Protein AF-A0A960PQX4-F1 (afdb_monomer_lite)

Foldseek 3Di:
DFPDDDPDDLLDPQCFAALQRGRGRQPQPDWDKDKDDDVVLRAIEMDIDDRKHADRDPVPDQQAQVDDACSCLSVNRRRRNRTFFAFQKWKDKWALQPPHDPLFRFTKKKKKAWDQSHYPPDDDDPPDDDPPFQFDFPAKWAAAPVRDIDGQDDDPDPPDPPPVLSDQRRDNIDMHGCNSVDDDVPGPHGDRIGMMMTRRWGQDDHPDPTTIGMFMWIWTDNRPPHIYIDGIDRPDGSVPVDDDDDDDPPPPDPPPDDD

Structure (mmCIF, N/CA/C/O backbone):
data_AF-A0A960PQX4-F1
#
_entry.id   AF-A0A960PQX4-F1
#
loop_
_atom_site.group_PDB
_atom_site.id
_atom_site.type_symbol
_atom_site.label_atom_id
_atom_site.label_alt_id
_atom_site.label_comp_id
_atom_site.label_asym_id
_atom_site.label_entity_id
_atom_site.label_seq_id
_atom_site.pdbx_PDB_ins_code
_atom_site.Cartn_x
_atom_site.Cartn_y
_atom_site.Cartn_z
_atom_site.occupancy
_atom_site.B_iso_or_equiv
_atom_site.auth_seq_id
_atom_site.auth_comp_id
_atom_site.auth_asym_id
_atom_site.auth_atom_id
_atom_site.pdbx_PDB_model_num
ATOM 1 N N . VAL A 1 1 ? -1.442 -7.340 -17.989 1.00 78.12 1 VAL A N 1
ATOM 2 C CA . VAL A 1 1 ? -1.459 -8.574 -18.808 1.00 78.12 1 VAL A CA 1
ATOM 3 C C . VAL A 1 1 ? -0.015 -8.984 -19.004 1.00 78.12 1 VAL A C 1
ATOM 5 O O . VAL A 1 1 ? 0.852 -8.128 -18.854 1.00 78.12 1 VAL A O 1
ATOM 8 N N . VAL A 1 2 ? 0.259 -10.262 -19.243 1.00 87.44 2 VAL A N 1
ATOM 9 C CA . VAL A 1 2 ? 1.614 -10.715 -19.571 1.00 87.44 2 VAL A CA 1
ATOM 10 C C . VAL A 1 2 ? 1.678 -11.065 -21.049 1.00 87.44 2 VAL A C 1
ATOM 12 O O . VAL A 1 2 ? 0.710 -11.597 -21.590 1.00 87.44 2 VAL A O 1
ATOM 15 N N . ASN A 1 3 ? 2.789 -10.726 -21.692 1.00 90.31 3 ASN A N 1
ATOM 16 C CA . ASN A 1 3 ? 3.051 -11.128 -23.069 1.00 90.31 3 ASN A CA 1
ATOM 17 C C . ASN A 1 3 ? 3.404 -12.621 -23.136 1.00 90.31 3 ASN A C 1
ATOM 19 O O . ASN A 1 3 ? 3.019 -13.283 -24.091 1.00 90.31 3 ASN A O 1
ATOM 23 N N . ASP A 1 4 ? 4.037 -13.154 -22.083 1.00 91.31 4 ASP A N 1
ATOM 24 C CA . ASP A 1 4 ? 4.449 -14.554 -21.978 1.00 91.31 4 ASP A CA 1
ATOM 25 C C . ASP A 1 4 ? 4.283 -15.099 -20.551 1.00 91.31 4 ASP A C 1
ATOM 27 O O . ASP A 1 4 ? 4.408 -14.377 -19.559 1.00 91.31 4 ASP A O 1
ATOM 31 N N . CYS A 1 5 ? 4.049 -16.407 -20.427 1.00 91.44 5 CYS A N 1
ATOM 32 C CA . CYS A 1 5 ? 4.095 -17.094 -19.137 1.00 91.44 5 CYS A CA 1
ATOM 33 C C . CYS A 1 5 ? 5.548 -17.221 -18.666 1.00 91.44 5 CYS A C 1
ATOM 35 O O . CYS A 1 5 ? 6.386 -17.783 -19.369 1.00 91.44 5 CYS A O 1
ATOM 37 N N . SER A 1 6 ? 5.844 -16.750 -17.456 1.00 92.75 6 SER A N 1
ATOM 38 C CA . SER A 1 6 ? 7.203 -16.751 -16.919 1.00 92.75 6 SER A CA 1
ATOM 39 C C . SER A 1 6 ? 7.220 -16.917 -15.402 1.00 92.75 6 SER A C 1
ATOM 41 O O . SER A 1 6 ? 6.238 -16.629 -14.724 1.00 92.75 6 SER A O 1
ATOM 43 N N . LEU A 1 7 ? 8.362 -17.373 -14.883 1.00 92.38 7 LEU A N 1
ATOM 44 C CA . LEU A 1 7 ? 8.681 -17.398 -13.450 1.00 92.38 7 LEU A CA 1
ATOM 45 C C . LEU A 1 7 ? 9.604 -16.239 -13.042 1.00 92.38 7 LEU A C 1
ATOM 47 O O . LEU A 1 7 ? 10.077 -16.202 -11.909 1.00 92.38 7 LEU A O 1
ATOM 51 N N . LEU A 1 8 ? 9.912 -15.331 -13.972 1.00 91.88 8 LEU A N 1
ATOM 52 C CA . LEU A 1 8 ? 10.697 -14.140 -13.677 1.00 91.88 8 LEU A CA 1
ATOM 53 C C . LEU A 1 8 ? 9.918 -13.213 -12.739 1.00 91.88 8 LEU A C 1
ATOM 55 O O . LEU A 1 8 ? 8.709 -13.036 -12.879 1.00 91.88 8 LEU A O 1
ATOM 59 N N . PHE A 1 9 ? 10.637 -12.601 -11.808 1.00 90.25 9 PHE A N 1
ATOM 60 C CA . PHE A 1 9 ? 10.133 -11.575 -10.907 1.00 90.25 9 PHE A CA 1
ATOM 61 C C . PHE A 1 9 ? 10.341 -10.177 -11.497 1.00 90.25 9 PHE A C 1
ATOM 63 O O . PHE A 1 9 ? 11.214 -10.005 -12.355 1.00 90.25 9 PHE A O 1
ATOM 70 N N . PRO A 1 10 ? 9.620 -9.160 -10.986 1.00 90.38 10 PRO A N 1
ATOM 71 C CA . PRO A 1 10 ? 9.790 -7.768 -11.383 1.00 90.38 10 PRO A CA 1
ATOM 72 C C . PRO A 1 10 ? 11.236 -7.286 -11.458 1.00 90.38 10 PRO A C 1
ATOM 74 O O . PRO A 1 10 ? 11.540 -6.538 -12.376 1.00 90.38 10 PRO A O 1
ATOM 77 N N . GLY A 1 11 ? 12.135 -7.725 -10.570 1.00 88.94 11 GLY A N 1
ATOM 78 C CA . GLY A 1 11 ? 13.553 -7.345 -10.597 1.00 88.94 11 GLY A CA 1
ATOM 79 C C . GLY A 1 11 ? 14.452 -8.118 -11.564 1.00 88.94 11 GLY A C 1
ATOM 80 O O . GLY A 1 11 ? 15.635 -7.803 -11.675 1.00 88.94 11 GLY A O 1
ATOM 81 N N . ASN A 1 12 ? 13.952 -9.127 -12.281 1.00 91.19 12 ASN A N 1
ATOM 82 C CA . ASN A 1 12 ? 14.782 -9.889 -13.210 1.00 91.19 12 ASN A CA 1
ATOM 83 C C . ASN A 1 12 ? 14.907 -9.203 -14.586 1.00 91.19 12 ASN A C 1
ATOM 85 O O . ASN A 1 12 ? 13.929 -8.642 -15.090 1.00 91.19 12 ASN A O 1
ATOM 89 N N . PRO A 1 13 ? 16.083 -9.290 -15.242 1.00 90.69 13 PRO A N 1
ATOM 90 C CA . PRO A 1 13 ? 16.256 -8.799 -16.607 1.00 90.69 13 PRO A CA 1
ATOM 91 C C . PRO A 1 13 ? 15.223 -9.392 -17.574 1.00 90.69 13 PRO A C 1
ATOM 93 O O . PRO A 1 13 ? 14.981 -10.597 -17.565 1.00 90.69 13 PRO A O 1
ATOM 96 N N . GLY A 1 14 ? 14.624 -8.542 -18.411 1.00 91.00 14 GLY A N 1
ATOM 97 C CA . GLY A 1 14 ? 13.613 -8.936 -19.399 1.00 91.00 14 GLY A CA 1
ATOM 98 C C . GLY A 1 14 ? 12.187 -9.078 -18.855 1.00 91.00 14 GLY A C 1
ATOM 99 O O . GLY A 1 14 ? 11.261 -9.232 -19.650 1.00 91.00 14 GLY A O 1
ATOM 100 N N . TYR A 1 15 ? 11.971 -8.990 -17.533 1.00 93.44 15 TYR A N 1
ATOM 101 C CA . TYR A 1 15 ? 10.610 -8.961 -16.988 1.00 93.44 15 TYR A CA 1
ATOM 102 C C . TYR A 1 15 ? 9.857 -7.711 -17.455 1.00 93.44 15 TYR A C 1
ATOM 104 O O . TYR A 1 15 ? 8.754 -7.810 -17.990 1.00 93.44 15 TYR A O 1
ATOM 112 N N . PHE A 1 16 ? 10.490 -6.548 -17.311 1.00 91.94 16 PHE A N 1
ATOM 113 C CA . PHE A 1 16 ? 10.067 -5.308 -17.953 1.00 91.94 16 PHE A CA 1
ATOM 114 C C . PHE A 1 16 ? 10.923 -5.041 -19.190 1.00 91.94 16 PHE A C 1
ATOM 116 O O . PHE A 1 16 ? 12.099 -5.411 -19.238 1.00 91.94 16 PHE A O 1
ATOM 123 N N . GLY A 1 17 ? 10.323 -4.387 -20.176 1.00 85.25 17 GLY A N 1
ATOM 124 C CA . GLY A 1 17 ? 10.988 -3.924 -21.386 1.00 85.25 17 GLY A CA 1
ATOM 125 C C . GLY A 1 17 ? 10.265 -2.695 -21.911 1.00 85.25 17 GLY A C 1
ATOM 126 O O . GLY A 1 17 ? 9.043 -2.603 -21.765 1.00 85.25 17 GLY A O 1
ATOM 127 N N . ASP A 1 18 ? 11.020 -1.777 -22.507 1.00 76.94 18 ASP A N 1
ATOM 128 C CA . ASP A 1 18 ? 10.518 -0.484 -22.968 1.00 76.94 18 ASP A CA 1
ATOM 129 C C . ASP A 1 18 ? 9.245 -0.638 -23.808 1.00 76.94 18 ASP A C 1
ATOM 131 O O . ASP A 1 18 ? 9.154 -1.506 -24.685 1.00 76.94 18 ASP A O 1
ATOM 135 N N . GLY A 1 19 ? 8.239 0.188 -23.512 1.00 78.25 19 GLY A N 1
ATOM 136 C CA . GLY A 1 19 ? 6.944 0.149 -24.195 1.00 78.25 19 GLY A CA 1
ATOM 137 C C . GLY A 1 19 ? 6.113 -1.100 -23.884 1.00 78.25 19 GLY A C 1
ATOM 138 O O . GLY A 1 19 ? 5.206 -1.437 -24.643 1.00 78.25 19 GLY A O 1
ATOM 139 N N . GLY A 1 20 ? 6.419 -1.815 -22.797 1.00 85.50 20 GLY A N 1
ATOM 140 C CA . GLY A 1 20 ? 5.700 -3.025 -22.398 1.00 85.50 20 GLY A CA 1
ATOM 141 C C . GLY A 1 20 ? 6.033 -4.239 -23.265 1.00 85.50 20 GLY A C 1
ATOM 142 O O . GLY A 1 20 ? 5.174 -5.099 -23.463 1.00 85.50 20 GLY A O 1
ATOM 143 N N . THR A 1 21 ? 7.255 -4.294 -23.804 1.00 88.50 21 THR A N 1
ATOM 144 C CA . THR A 1 21 ? 7.756 -5.388 -24.660 1.00 88.50 21 THR A CA 1
ATOM 145 C C . THR A 1 21 ? 8.366 -6.556 -23.880 1.00 88.50 21 THR A C 1
ATOM 147 O O . THR A 1 21 ? 8.659 -7.595 -24.469 1.00 88.50 21 THR A O 1
ATOM 150 N N . GLY A 1 22 ? 8.550 -6.406 -22.564 1.00 90.75 22 GLY A N 1
ATOM 151 C CA . GLY A 1 22 ? 8.992 -7.486 -21.676 1.00 90.75 22 GLY A CA 1
ATOM 152 C C . GLY A 1 22 ? 7.901 -8.527 -21.404 1.00 90.75 22 GLY A C 1
ATOM 153 O O . GLY A 1 22 ? 6.854 -8.548 -22.049 1.00 90.75 22 GLY A O 1
ATOM 154 N N . ILE A 1 23 ? 8.117 -9.376 -20.398 1.00 93.88 23 ILE A N 1
ATOM 155 C CA . ILE A 1 23 ? 7.089 -10.308 -19.902 1.00 93.88 23 ILE A CA 1
ATOM 156 C C . ILE A 1 23 ? 5.835 -9.552 -19.447 1.00 93.88 23 ILE A C 1
ATOM 158 O O . ILE A 1 23 ? 4.716 -9.944 -19.782 1.00 93.88 23 ILE A O 1
ATOM 162 N N . ALA A 1 24 ? 6.003 -8.470 -18.686 1.00 91.12 24 ALA A N 1
ATOM 163 C CA . ALA A 1 24 ? 4.904 -7.619 -18.252 1.00 91.12 24 ALA A CA 1
ATOM 164 C C . ALA A 1 24 ? 4.517 -6.629 -19.360 1.00 91.12 24 ALA A C 1
ATOM 166 O O . ALA A 1 24 ? 5.343 -5.835 -19.807 1.00 91.12 24 ALA A O 1
ATOM 167 N N . SER A 1 25 ? 3.243 -6.646 -19.762 1.00 90.44 25 SER A N 1
ATOM 168 C CA . SER A 1 25 ? 2.709 -5.731 -20.775 1.00 90.44 25 SER A CA 1
ATOM 169 C C . SER A 1 25 ? 2.051 -4.495 -20.162 1.00 90.44 25 SER A C 1
ATOM 171 O O . SER A 1 25 ? 1.582 -4.521 -19.014 1.00 90.44 25 SER A O 1
ATOM 173 N N . ASN A 1 26 ? 1.930 -3.441 -20.972 1.00 89.94 26 ASN A N 1
ATOM 174 C CA . ASN A 1 26 ? 1.326 -2.161 -20.583 1.00 89.94 26 ASN A CA 1
ATOM 175 C C . ASN A 1 26 ? -0.169 -2.061 -20.952 1.00 89.94 26 ASN A C 1
ATOM 177 O O . ASN A 1 26 ? -0.716 -0.975 -21.061 1.00 89.94 26 ASN A O 1
ATOM 181 N N . LEU A 1 27 ? -0.856 -3.196 -21.147 1.00 88.75 27 LEU A N 1
ATOM 182 C CA . LEU A 1 27 ? -2.261 -3.228 -21.593 1.00 88.75 27 LEU A CA 1
ATOM 183 C C . LEU A 1 27 ? -3.309 -2.908 -20.504 1.00 88.75 27 LEU A C 1
ATOM 185 O O . LEU A 1 27 ? -4.492 -3.077 -20.773 1.00 88.75 27 LEU A O 1
ATOM 189 N N . ASN A 1 28 ? -2.912 -2.535 -19.279 1.00 87.75 28 ASN A N 1
ATOM 190 C CA . ASN A 1 28 ? -3.807 -2.129 -18.171 1.00 87.75 28 ASN A CA 1
ATOM 191 C C . ASN A 1 28 ? -5.094 -2.961 -17.995 1.00 87.75 28 ASN A C 1
ATOM 193 O O . ASN A 1 28 ? -6.157 -2.439 -17.688 1.00 87.75 28 ASN A O 1
ATOM 197 N N . ALA A 1 29 ? -5.001 -4.279 -18.193 1.00 87.75 29 ALA A N 1
ATOM 198 C CA . ALA A 1 29 ? -6.167 -5.168 -18.221 1.00 87.75 29 ALA A CA 1
ATOM 199 C C . ALA A 1 29 ? -6.155 -6.252 -17.126 1.00 87.75 29 ALA A C 1
ATOM 201 O O . ALA A 1 29 ? -6.908 -7.219 -17.211 1.00 87.75 29 ALA A O 1
ATOM 202 N N . ILE A 1 30 ? -5.291 -6.124 -16.110 1.00 84.56 30 ILE A N 1
ATOM 203 C CA . ILE A 1 30 ? -5.354 -6.985 -14.917 1.00 84.56 30 ILE A CA 1
ATOM 204 C C . ILE A 1 30 ? -6.148 -6.250 -13.845 1.00 84.56 30 ILE A C 1
ATOM 206 O O . ILE A 1 30 ? -5.780 -5.149 -13.450 1.00 84.56 30 ILE A O 1
ATOM 210 N N . TRP A 1 31 ? -7.198 -6.908 -13.378 1.00 88.00 31 TRP A N 1
ATOM 211 C CA . TRP A 1 31 ? -8.029 -6.531 -12.246 1.00 88.00 31 TRP A CA 1
ATOM 212 C C . TRP A 1 31 ? -8.362 -7.811 -11.478 1.00 88.00 31 TRP A C 1
ATOM 214 O O . TRP A 1 31 ? -8.208 -8.922 -11.998 1.00 88.00 31 TRP A O 1
ATOM 224 N N . GLY A 1 32 ? -8.799 -7.669 -10.239 1.00 89.88 32 GLY A N 1
ATOM 225 C CA . GLY A 1 32 ? -9.216 -8.797 -9.424 1.00 89.88 32 GLY A CA 1
ATOM 226 C C . GLY A 1 32 ? -9.347 -8.397 -7.971 1.00 89.88 32 GLY A C 1
ATOM 227 O O . GLY A 1 32 ? -9.181 -7.230 -7.624 1.00 89.88 32 GLY A O 1
ATOM 228 N N . ASP A 1 33 ? -9.588 -9.393 -7.136 1.00 91.06 33 ASP A N 1
ATOM 229 C CA . ASP A 1 33 ? -9.728 -9.234 -5.697 1.00 91.06 33 ASP A CA 1
ATOM 230 C C . ASP A 1 33 ? -8.728 -10.143 -4.982 1.00 91.06 33 ASP A C 1
ATOM 232 O O . ASP A 1 33 ? -8.273 -11.156 -5.527 1.00 91.06 33 ASP A O 1
ATOM 236 N N . TYR A 1 34 ? -8.387 -9.793 -3.749 1.00 88.56 34 TYR A N 1
ATOM 237 C CA . TYR A 1 34 ? -7.648 -10.665 -2.848 1.00 88.56 34 TYR A CA 1
ATOM 238 C C . TYR A 1 34 ? -8.500 -11.016 -1.636 1.00 88.56 34 TYR A C 1
ATOM 240 O O . TYR A 1 34 ? -9.453 -10.323 -1.287 1.00 88.56 34 TYR A O 1
ATOM 248 N N . PHE A 1 35 ? -8.119 -12.098 -0.966 1.00 89.56 35 PHE A N 1
ATOM 249 C CA . PHE A 1 35 ? -8.710 -12.500 0.297 1.00 89.56 35 PHE A CA 1
ATOM 250 C C . PHE A 1 35 ? -7.621 -12.929 1.280 1.00 89.56 35 PHE A C 1
ATOM 252 O O . PHE A 1 35 ? -6.628 -13.560 0.921 1.00 89.56 35 PHE A O 1
ATOM 259 N N . LEU A 1 36 ? -7.823 -12.580 2.541 1.00 86.00 36 LEU A N 1
ATOM 260 C CA . LEU A 1 36 ? -7.015 -12.958 3.685 1.00 86.00 36 LEU A CA 1
ATOM 261 C C . LEU A 1 36 ? -7.887 -13.837 4.581 1.00 86.00 36 LEU A C 1
ATOM 263 O O . LEU A 1 36 ? -8.918 -13.397 5.097 1.00 86.00 36 LEU A O 1
ATOM 267 N N . VAL A 1 37 ? -7.476 -15.095 4.730 1.00 88.75 37 VAL A N 1
ATOM 268 C CA . VAL A 1 37 ? -8.194 -16.107 5.511 1.00 88.75 37 VAL A CA 1
ATOM 269 C C . VAL A 1 37 ? -7.475 -16.304 6.834 1.00 88.75 37 VAL A C 1
ATOM 271 O O . VAL A 1 37 ? -6.278 -16.587 6.855 1.00 88.75 37 VAL A O 1
ATOM 274 N N . ASP A 1 38 ? -8.220 -16.183 7.925 1.00 84.81 38 ASP A N 1
ATOM 275 C CA . ASP A 1 38 ? -7.803 -16.534 9.275 1.00 84.81 38 ASP A CA 1
ATOM 276 C C . ASP A 1 38 ? -8.645 -17.726 9.758 1.00 84.81 38 ASP A C 1
ATOM 278 O O . ASP A 1 38 ? -9.744 -17.542 10.292 1.00 84.81 38 ASP A O 1
ATOM 282 N N . PRO A 1 39 ? -8.152 -18.965 9.573 1.00 86.00 39 PRO A N 1
ATOM 283 C CA . PRO A 1 39 ? -8.867 -20.156 10.016 1.00 86.00 39 PRO A CA 1
ATOM 284 C C . PRO A 1 39 ? -9.013 -20.239 11.539 1.00 86.00 39 PRO A C 1
ATOM 286 O O . PRO A 1 39 ? -9.916 -20.915 12.020 1.00 86.00 39 PRO A O 1
ATOM 289 N N . ALA A 1 40 ? -8.131 -19.589 12.308 1.00 85.25 40 ALA A N 1
ATOM 290 C CA . ALA A 1 40 ? -8.188 -19.627 13.768 1.00 85.25 40 ALA A CA 1
ATOM 291 C C . ALA A 1 40 ? -9.327 -18.754 14.312 1.00 85.25 40 ALA A C 1
ATOM 293 O O . ALA A 1 40 ? -9.902 -19.074 15.352 1.00 85.25 40 ALA A O 1
ATOM 294 N N . ALA A 1 41 ? -9.660 -17.677 13.598 1.00 77.50 41 ALA A N 1
ATOM 295 C CA . ALA A 1 41 ? -10.772 -16.787 13.911 1.00 77.50 41 ALA A CA 1
ATOM 296 C C . ALA A 1 41 ? -12.067 -17.106 13.135 1.00 77.50 41 ALA A C 1
ATOM 298 O O . ALA A 1 41 ? -13.039 -16.368 13.289 1.00 77.50 41 ALA A O 1
ATOM 299 N N . ASP A 1 42 ? -12.073 -18.162 12.308 1.00 83.00 42 ASP A N 1
ATOM 300 C CA . ASP A 1 42 ? -13.156 -18.509 11.370 1.00 83.00 42 ASP A CA 1
ATOM 301 C C . ASP A 1 42 ? -13.610 -17.304 10.525 1.00 83.00 42 ASP A C 1
ATOM 303 O O . ASP A 1 42 ? -14.792 -16.975 10.415 1.00 83.00 42 ASP A O 1
ATOM 307 N N . LEU A 1 43 ? -12.631 -16.572 9.981 1.00 82.38 43 LEU A N 1
ATOM 308 C CA . LEU A 1 43 ? -12.865 -15.301 9.307 1.00 82.38 43 LEU A CA 1
ATOM 309 C C . LEU A 1 43 ? -12.128 -15.228 7.972 1.00 82.38 43 LEU A C 1
ATOM 311 O O . LEU A 1 43 ? -10.956 -15.583 7.862 1.00 82.38 43 LEU A O 1
ATOM 315 N N . ALA A 1 44 ? -12.794 -14.668 6.967 1.00 85.06 44 ALA A N 1
ATOM 316 C CA . ALA A 1 44 ? -12.158 -14.209 5.743 1.00 85.06 44 ALA A CA 1
ATOM 317 C C . ALA A 1 44 ? -12.514 -12.741 5.503 1.00 85.06 44 ALA A C 1
ATOM 319 O O . ALA A 1 44 ? -13.639 -12.314 5.765 1.00 85.06 44 ALA A O 1
ATOM 320 N N . HIS A 1 45 ? -11.551 -11.971 5.011 1.00 85.75 45 HIS A N 1
ATOM 321 C CA . HIS A 1 45 ? -11.782 -10.623 4.502 1.00 85.75 45 HIS A CA 1
ATOM 322 C C . HIS A 1 45 ? -11.161 -10.501 3.123 1.00 85.75 45 HIS A C 1
ATOM 324 O O . HIS A 1 45 ? -10.120 -11.097 2.863 1.00 85.75 45 HIS A O 1
ATOM 330 N N . GLY A 1 46 ? -11.799 -9.741 2.246 1.00 86.19 46 GLY A N 1
ATOM 331 C CA . GLY A 1 46 ? -11.285 -9.463 0.916 1.00 86.19 46 GLY A CA 1
ATOM 332 C C . GLY A 1 46 ? -11.470 -8.004 0.554 1.00 86.19 46 GLY A C 1
ATOM 333 O O . GLY A 1 46 ? -12.244 -7.291 1.197 1.00 86.19 46 GLY A O 1
ATOM 334 N N . ASP A 1 47 ? -10.718 -7.586 -0.447 1.00 87.62 47 ASP A N 1
ATOM 335 C CA . ASP A 1 47 ? -10.769 -6.257 -1.044 1.00 87.62 47 ASP A CA 1
ATOM 336 C C . ASP A 1 47 ? -10.269 -6.372 -2.492 1.00 87.62 47 ASP A C 1
ATOM 338 O O . ASP A 1 47 ? -9.687 -7.393 -2.886 1.00 87.62 47 ASP A O 1
ATOM 342 N N . SER A 1 48 ? -10.489 -5.336 -3.287 1.00 88.19 48 SER A N 1
ATOM 343 C CA . SER A 1 48 ? -9.982 -5.293 -4.651 1.00 88.19 48 SER A CA 1
ATOM 344 C C . SER A 1 48 ? -8.463 -5.135 -4.670 1.00 88.19 48 SER A C 1
ATOM 346 O O . SER A 1 48 ? -7.851 -4.492 -3.814 1.00 88.19 48 SER A O 1
ATOM 348 N N . LEU A 1 49 ? -7.829 -5.757 -5.662 1.00 88.19 49 LEU A N 1
ATOM 349 C CA . LEU A 1 49 ? -6.411 -5.565 -5.929 1.00 88.19 49 LEU A CA 1
ATOM 350 C C . LEU A 1 49 ? -6.151 -4.107 -6.309 1.00 88.19 49 LEU A C 1
ATOM 352 O O . LEU A 1 49 ? -6.928 -3.483 -7.034 1.00 88.19 49 LEU A O 1
ATOM 356 N N . VAL A 1 50 ? -5.013 -3.584 -5.854 1.00 88.12 50 VAL A N 1
ATOM 357 C CA . VAL A 1 50 ? -4.556 -2.264 -6.276 1.00 88.12 50 VAL A CA 1
ATOM 358 C C . VAL A 1 50 ? -4.225 -2.280 -7.768 1.00 88.12 50 VAL A C 1
ATOM 360 O O . VAL A 1 50 ? -3.510 -3.159 -8.257 1.00 88.12 50 VAL A O 1
ATOM 363 N N . HIS A 1 51 ? -4.753 -1.297 -8.490 1.00 88.12 51 HIS A N 1
ATOM 364 C CA . HIS A 1 51 ? -4.437 -1.099 -9.897 1.00 88.12 51 HIS A CA 1
ATOM 365 C C . HIS A 1 51 ? -3.177 -0.243 -10.013 1.00 88.12 51 HIS A C 1
ATOM 367 O O . HIS A 1 51 ? -3.072 0.804 -9.380 1.00 88.12 51 HIS A O 1
ATOM 373 N N . VAL A 1 52 ? -2.227 -0.706 -10.823 1.00 89.69 52 VAL A N 1
ATOM 374 C CA . VAL A 1 52 ? -1.000 0.025 -11.148 1.00 89.69 52 VAL A CA 1
ATOM 375 C C . VAL A 1 52 ? -1.010 0.284 -12.644 1.00 89.69 52 VAL A C 1
ATOM 377 O O . VAL A 1 52 ? -0.830 -0.648 -13.442 1.00 89.69 52 VAL A O 1
ATOM 380 N N . GLU A 1 53 ? -1.256 1.537 -13.009 1.00 88.25 53 GLU A N 1
ATOM 381 C CA . GLU A 1 53 ? -1.323 1.962 -14.400 1.00 88.25 53 GLU A CA 1
ATOM 382 C C . GLU A 1 53 ? 0.054 1.869 -15.068 1.00 88.25 53 GLU A C 1
ATOM 384 O O . GLU A 1 53 ? 1.099 2.109 -14.460 1.00 88.25 53 GLU A O 1
ATOM 389 N N . ALA A 1 54 ? 0.048 1.455 -16.330 1.00 88.69 54 ALA A N 1
ATOM 390 C CA . ALA A 1 54 ? 1.209 1.387 -17.193 1.00 88.69 54 ALA A CA 1
ATOM 391 C C . ALA A 1 54 ? 1.013 2.270 -18.423 1.00 88.69 54 ALA A C 1
ATOM 393 O O . ALA A 1 54 ? -0.046 2.229 -19.048 1.00 88.69 54 ALA A O 1
ATOM 394 N N . TYR A 1 55 ? 2.059 2.977 -18.835 1.00 84.06 55 TYR A N 1
ATOM 395 C CA . TYR A 1 55 ? 2.009 3.835 -20.021 1.00 84.06 55 TYR A CA 1
ATOM 396 C C . TYR A 1 55 ? 2.607 3.134 -21.240 1.00 84.06 55 TYR A C 1
ATOM 398 O O . TYR A 1 55 ? 3.665 2.511 -21.163 1.00 84.06 55 TYR A O 1
ATOM 406 N N . SER A 1 56 ? 1.921 3.205 -22.383 1.00 72.00 56 SER A N 1
ATOM 407 C CA . SER A 1 56 ? 2.281 2.438 -23.589 1.00 72.00 56 SER A CA 1
ATOM 408 C C . SER A 1 56 ? 3.074 3.226 -24.641 1.00 72.00 56 SER A C 1
ATOM 410 O O . SER A 1 56 ? 3.652 2.610 -25.536 1.00 72.00 56 SER A O 1
ATOM 412 N N . SER A 1 57 ? 3.144 4.565 -24.564 1.00 59.84 57 SER A N 1
ATOM 413 C CA . SER A 1 57 ? 3.888 5.365 -25.548 1.00 59.84 57 SER A CA 1
ATOM 414 C C . SER A 1 57 ? 4.365 6.737 -25.049 1.00 59.84 57 SER A C 1
ATOM 416 O O . SER A 1 57 ? 3.840 7.304 -24.097 1.00 59.84 57 SER A O 1
ATOM 418 N N . VAL A 1 58 ? 5.346 7.283 -25.779 1.00 46.97 58 VAL A N 1
ATOM 419 C CA . VAL A 1 58 ? 6.032 8.584 -25.603 1.00 46.97 58 VAL A CA 1
ATOM 420 C C . VAL A 1 58 ? 5.090 9.799 -25.539 1.00 46.97 58 VAL A C 1
ATOM 422 O O . VAL A 1 58 ? 5.499 10.867 -25.095 1.00 46.97 58 VAL A O 1
ATOM 425 N N . GLN A 1 59 ? 3.828 9.664 -25.957 1.00 48.69 59 GLN A N 1
ATOM 426 C CA . GLN A 1 59 ? 2.866 10.772 -25.978 1.00 48.69 59 GLN A CA 1
ATOM 427 C C . GLN A 1 59 ? 2.150 11.021 -24.638 1.00 48.69 59 GLN A C 1
ATOM 429 O O . GLN A 1 59 ? 1.506 12.058 -24.502 1.00 48.69 59 GLN A O 1
ATOM 434 N N . GLU A 1 60 ? 2.309 10.138 -23.647 1.00 54.50 60 GLU A N 1
ATOM 435 C CA . GLU A 1 60 ? 1.628 10.209 -22.340 1.00 54.50 60 GLU A CA 1
ATOM 436 C C . GLU A 1 60 ? 2.606 10.335 -21.156 1.00 54.50 60 GLU A C 1
ATOM 438 O O . GLU A 1 60 ? 2.400 9.737 -20.109 1.00 54.50 60 GLU A O 1
ATOM 443 N N . GLY A 1 61 ? 3.683 11.118 -21.306 1.00 55.09 61 GLY A N 1
ATOM 444 C CA . GLY A 1 61 ? 4.628 11.380 -20.210 1.00 55.09 61 GLY A CA 1
ATOM 445 C C . GLY A 1 61 ? 5.613 10.233 -20.005 1.00 55.09 61 GLY A C 1
ATOM 446 O O . GLY A 1 61 ? 5.481 9.428 -19.089 1.00 55.09 61 GLY A O 1
ATOM 447 N N . PHE A 1 62 ? 6.609 10.148 -20.890 1.00 68.06 62 PHE A N 1
ATOM 448 C CA . PHE A 1 62 ? 7.643 9.125 -20.787 1.00 68.06 62 PHE A CA 1
ATOM 449 C C . PHE A 1 62 ? 8.411 9.286 -19.474 1.00 68.06 62 PHE A C 1
ATOM 451 O O . PHE A 1 62 ? 8.970 10.348 -19.213 1.00 68.06 62 PHE A O 1
ATOM 458 N N . TRP A 1 63 ? 8.433 8.219 -18.679 1.00 76.50 63 TRP A N 1
ATOM 459 C CA . TRP A 1 63 ? 9.324 8.096 -17.538 1.00 76.50 63 TRP A CA 1
ATOM 460 C C . TRP A 1 63 ? 10.767 8.129 -18.036 1.00 76.50 63 TRP A C 1
ATOM 462 O O . TRP A 1 63 ? 11.142 7.372 -18.936 1.00 76.50 63 TRP A O 1
ATOM 472 N N . GLU A 1 64 ? 11.577 9.003 -17.461 1.00 79.69 64 GLU A N 1
ATOM 473 C CA . GLU A 1 64 ? 13.002 9.087 -17.736 1.00 79.69 64 GLU A CA 1
ATOM 474 C C . GLU A 1 64 ? 13.794 8.360 -16.644 1.00 79.69 64 GLU A C 1
ATOM 476 O O . GLU A 1 64 ? 13.350 8.270 -15.496 1.00 79.69 64 GLU A O 1
ATOM 481 N N . PRO A 1 65 ? 14.993 7.837 -16.955 1.00 84.38 65 PRO A N 1
ATOM 482 C CA . PRO A 1 65 ? 15.881 7.328 -15.923 1.00 84.38 65 PRO A CA 1
ATOM 483 C C . PRO A 1 65 ? 16.096 8.364 -14.809 1.00 84.38 65 PRO A C 1
ATOM 485 O O . PRO A 1 65 ? 16.579 9.468 -15.052 1.00 84.38 65 PRO A O 1
ATOM 488 N N . GLY A 1 66 ? 15.758 7.987 -13.579 1.00 80.00 66 GLY A N 1
ATOM 489 C CA . GLY A 1 66 ? 15.726 8.848 -12.399 1.00 80.00 66 GLY A CA 1
ATOM 490 C C . GLY A 1 66 ? 14.314 9.123 -11.874 1.00 80.00 66 GLY A C 1
ATOM 491 O O . GLY A 1 66 ? 14.179 9.497 -10.707 1.00 80.00 66 GLY A O 1
ATOM 492 N N . ASP A 1 67 ? 13.275 8.901 -12.680 1.00 81.12 67 ASP A N 1
ATOM 493 C CA . ASP A 1 67 ? 11.892 9.064 -12.244 1.00 81.12 67 ASP A CA 1
ATOM 494 C C . ASP A 1 67 ? 11.441 7.963 -11.281 1.00 81.12 67 ASP A C 1
ATOM 496 O O . ASP A 1 67 ? 11.886 6.812 -11.320 1.00 81.12 67 ASP A O 1
ATOM 500 N N . TYR A 1 68 ? 10.514 8.328 -10.394 1.00 81.56 68 TYR A N 1
ATOM 501 C CA . TYR A 1 68 ? 9.958 7.400 -9.421 1.00 81.56 68 TYR A CA 1
ATOM 502 C C . TYR A 1 68 ? 8.812 6.599 -10.034 1.00 81.56 68 TYR A C 1
ATOM 504 O O . TYR A 1 68 ? 7.691 7.087 -10.133 1.00 81.56 68 TYR A O 1
ATOM 512 N N . THR A 1 69 ? 9.091 5.358 -10.411 1.00 86.56 69 THR A N 1
ATOM 513 C CA . THR A 1 69 ? 8.099 4.404 -10.917 1.00 86.56 69 THR A CA 1
ATOM 514 C C . THR A 1 69 ? 7.786 3.327 -9.879 1.00 86.56 69 THR A C 1
ATOM 516 O O . THR A 1 69 ? 8.583 3.080 -8.964 1.00 86.56 69 THR A O 1
ATOM 519 N N . PHE A 1 70 ? 6.638 2.649 -10.007 1.00 89.62 70 PHE A N 1
ATOM 520 C CA . PHE A 1 70 ? 6.192 1.660 -9.013 1.00 89.62 70 PHE A CA 1
ATOM 521 C C . PHE A 1 70 ? 7.235 0.561 -8.760 1.00 89.62 70 PHE A C 1
ATOM 523 O O . PHE A 1 70 ? 7.498 0.204 -7.610 1.00 89.62 70 PHE A O 1
ATOM 530 N N . TYR A 1 71 ? 7.862 0.033 -9.816 1.00 90.19 71 TYR A N 1
ATOM 531 C CA . TYR A 1 71 ? 8.878 -1.020 -9.703 1.00 90.19 71 TYR A CA 1
ATOM 532 C C . TYR A 1 71 ? 10.315 -0.493 -9.809 1.00 90.19 71 TYR A C 1
ATOM 534 O O . TYR A 1 71 ? 11.256 -1.292 -9.785 1.00 90.19 71 TYR A O 1
ATOM 542 N N . GLY A 1 72 ? 10.512 0.828 -9.872 1.00 87.69 72 GLY A N 1
ATOM 543 C CA . GLY A 1 72 ? 11.807 1.455 -10.146 1.00 87.69 72 GLY A CA 1
ATOM 544 C C . GLY A 1 72 ? 12.922 1.031 -9.190 1.00 87.69 72 GLY A C 1
ATOM 545 O O . GLY A 1 72 ? 14.062 0.839 -9.616 1.00 87.69 72 GLY A O 1
ATOM 546 N N . ARG A 1 73 ? 12.595 0.748 -7.919 1.00 86.31 73 ARG A N 1
ATOM 547 C CA . ARG A 1 73 ? 13.562 0.263 -6.911 1.00 86.31 73 ARG A CA 1
ATOM 548 C C . ARG A 1 73 ? 14.312 -1.010 -7.322 1.00 86.31 73 ARG A C 1
ATOM 550 O O . ARG A 1 73 ? 15.394 -1.279 -6.805 1.00 86.31 73 ARG A O 1
ATOM 557 N N . TYR A 1 74 ? 13.742 -1.802 -8.226 1.00 87.44 74 TYR A N 1
ATOM 558 C CA . TYR A 1 74 ? 14.333 -3.052 -8.690 1.00 87.44 74 TYR A CA 1
ATOM 559 C C . TYR A 1 74 ? 15.311 -2.882 -9.854 1.00 87.44 74 TYR A C 1
ATOM 561 O O . TYR A 1 74 ? 16.138 -3.762 -10.073 1.00 87.44 74 TYR A O 1
ATOM 569 N N . HIS A 1 75 ? 15.262 -1.742 -10.546 1.00 86.44 75 HIS A N 1
ATOM 570 C CA . HIS A 1 75 ? 16.075 -1.444 -11.732 1.00 86.44 75 HIS A CA 1
ATOM 571 C C . HIS A 1 75 ? 16.781 -0.095 -11.621 1.00 86.44 75 HIS A C 1
ATOM 573 O O . HIS A 1 75 ? 17.002 0.583 -12.617 1.00 86.44 75 HIS A O 1
ATOM 579 N N . SER A 1 76 ? 17.117 0.322 -10.399 1.00 85.31 76 SER A N 1
ATOM 580 C CA . SER A 1 76 ? 17.807 1.595 -10.146 1.00 85.31 76 SER A CA 1
ATOM 581 C C . SER A 1 76 ? 17.100 2.811 -10.766 1.00 85.31 76 SER A C 1
ATOM 583 O O . SER A 1 76 ? 17.762 3.760 -11.176 1.00 85.31 76 SER A O 1
ATOM 585 N N . PHE A 1 77 ? 15.764 2.774 -10.815 1.00 84.50 77 PHE A N 1
ATOM 586 C CA . PHE A 1 77 ? 14.903 3.829 -11.351 1.00 84.50 77 PHE A CA 1
ATOM 587 C C . PHE A 1 77 ? 15.187 4.192 -12.814 1.00 84.50 77 PHE A C 1
ATOM 589 O O . PHE A 1 77 ? 15.065 5.343 -13.201 1.00 84.50 77 PHE A O 1
ATOM 596 N N . ASP A 1 78 ? 15.542 3.232 -13.664 1.00 86.25 78 ASP A N 1
ATOM 597 C CA . ASP A 1 78 ? 15.776 3.498 -15.091 1.00 86.25 78 ASP A CA 1
ATOM 598 C C . ASP A 1 78 ? 14.507 3.560 -15.962 1.00 86.25 78 ASP A C 1
ATOM 600 O O . ASP A 1 78 ? 14.601 3.482 -17.186 1.00 86.25 78 ASP A O 1
ATOM 604 N N . ALA A 1 79 ? 13.335 3.712 -15.332 1.00 85.50 79 ALA A N 1
ATOM 605 C CA . ALA A 1 79 ? 12.030 3.921 -15.962 1.00 85.50 79 ALA A CA 1
ATOM 606 C C . ALA A 1 79 ? 11.477 2.784 -16.848 1.00 85.50 79 ALA A C 1
ATOM 608 O O . ALA A 1 79 ? 10.355 2.894 -17.358 1.00 85.50 79 ALA A O 1
ATOM 609 N N . ARG A 1 80 ? 12.192 1.660 -16.992 1.00 86.06 80 ARG A N 1
ATOM 610 C CA . ARG A 1 80 ? 11.811 0.556 -17.896 1.00 86.06 80 ARG A CA 1
ATOM 611 C C . ARG A 1 80 ? 10.483 -0.130 -17.566 1.00 86.06 80 ARG A C 1
ATOM 613 O O . ARG A 1 80 ? 9.933 -0.834 -18.407 1.00 86.06 80 ARG A O 1
ATOM 620 N N . ASP A 1 81 ? 9.996 -0.014 -16.330 1.00 88.19 81 ASP A N 1
ATOM 621 C CA . ASP A 1 81 ? 8.755 -0.661 -15.889 1.00 88.19 81 ASP A CA 1
ATOM 622 C C . ASP A 1 81 ? 7.496 0.095 -16.329 1.00 88.19 81 ASP A C 1
ATOM 624 O O . ASP A 1 81 ? 6.413 -0.494 -16.393 1.00 88.19 81 ASP A O 1
ATOM 628 N N . ASN A 1 82 ? 7.652 1.378 -16.669 1.00 87.56 82 ASN A N 1
ATOM 629 C CA . ASN A 1 82 ? 6.601 2.280 -17.126 1.00 87.56 82 ASN A CA 1
ATOM 630 C C . ASN A 1 82 ? 5.373 2.348 -16.199 1.00 87.56 82 ASN A C 1
ATOM 632 O O . ASN A 1 82 ? 4.267 2.592 -16.690 1.00 87.56 82 ASN A O 1
ATOM 636 N N . ARG A 1 83 ? 5.537 2.098 -14.891 1.00 88.62 83 ARG A N 1
ATOM 637 C CA . ARG A 1 83 ? 4.422 2.049 -13.941 1.00 88.62 83 ARG A CA 1
ATOM 638 C C . ARG A 1 83 ? 4.283 3.310 -13.128 1.00 88.62 83 ARG A C 1
ATOM 640 O O . ARG A 1 83 ? 5.237 3.744 -12.480 1.00 88.62 83 ARG A O 1
ATOM 647 N N . GLU A 1 84 ? 3.057 3.815 -13.100 1.00 87.12 84 GLU A N 1
ATOM 648 C CA . GLU A 1 84 ? 2.689 4.914 -12.229 1.00 87.12 84 GLU A CA 1
ATOM 649 C C . GLU A 1 84 ? 2.901 4.505 -10.762 1.00 87.12 84 GLU A C 1
ATOM 651 O O . GLU A 1 84 ? 2.410 3.450 -10.339 1.00 87.12 84 GLU A O 1
ATOM 656 N N . PRO A 1 85 ? 3.653 5.285 -9.970 1.00 87.19 85 PRO A N 1
ATOM 657 C CA . PRO A 1 85 ? 3.810 4.997 -8.555 1.00 87.19 85 PRO A CA 1
ATOM 658 C C . PRO A 1 85 ? 2.508 5.283 -7.793 1.00 87.19 85 PRO A C 1
ATOM 660 O O . PRO A 1 85 ? 1.747 6.185 -8.137 1.00 87.19 85 PRO A O 1
ATOM 663 N N . LEU A 1 86 ? 2.272 4.566 -6.691 1.00 90.19 86 LEU A N 1
ATOM 664 C CA . LEU A 1 86 ? 1.139 4.880 -5.812 1.00 90.19 86 LEU A CA 1
ATOM 665 C C . LEU A 1 86 ? 1.416 6.108 -4.943 1.00 90.19 86 LEU A C 1
ATOM 667 O O . LEU A 1 86 ? 2.555 6.530 -4.756 1.00 90.19 86 LEU A O 1
ATOM 671 N N . THR A 1 87 ? 0.365 6.636 -4.324 1.00 88.12 87 THR A N 1
ATOM 672 C CA . THR A 1 87 ? 0.481 7.738 -3.369 1.00 88.12 87 THR A CA 1
ATOM 673 C C . THR A 1 87 ? 1.151 7.360 -2.046 1.00 88.12 87 THR A C 1
ATOM 675 O O . THR A 1 87 ? 1.142 6.211 -1.589 1.00 88.12 87 THR A O 1
ATOM 678 N N . GLY A 1 88 ? 1.717 8.375 -1.396 1.00 86.25 88 GLY A N 1
ATOM 679 C CA . GLY A 1 88 ? 2.173 8.334 -0.009 1.00 86.25 88 GLY A CA 1
ATOM 680 C C . GLY A 1 88 ? 1.145 8.868 0.993 1.00 86.25 88 GLY A C 1
ATOM 681 O O . GLY A 1 88 ? 1.380 8.794 2.199 1.00 86.25 88 GLY A O 1
ATOM 682 N N . THR A 1 89 ? 0.029 9.441 0.537 1.00 87.31 89 THR A N 1
ATOM 683 C CA . THR A 1 89 ? -0.951 10.135 1.386 1.00 87.31 89 THR A CA 1
ATOM 684 C C . THR A 1 89 ? -2.329 9.500 1.296 1.00 87.31 89 THR A C 1
ATOM 686 O O . THR A 1 89 ? -2.874 9.290 0.214 1.00 87.31 89 THR A O 1
ATOM 689 N N . TRP A 1 90 ? -2.906 9.219 2.462 1.00 91.38 90 TRP A N 1
ATOM 690 C CA . TRP A 1 90 ? -4.123 8.426 2.580 1.00 91.38 90 TRP A CA 1
ATOM 691 C C . TRP A 1 90 ? -5.112 9.055 3.544 1.00 91.38 90 TRP A C 1
ATOM 693 O O . TRP A 1 90 ? -4.721 9.614 4.568 1.00 91.38 90 TRP A O 1
ATOM 703 N N . LEU A 1 91 ? -6.395 8.892 3.242 1.00 91.94 91 LEU A N 1
ATOM 704 C CA . LEU A 1 91 ? -7.505 9.168 4.139 1.00 91.94 91 LEU A CA 1
ATOM 705 C C . LEU A 1 91 ? -8.345 7.904 4.277 1.00 91.94 91 LEU A C 1
ATOM 707 O O . LEU A 1 91 ? -8.838 7.377 3.282 1.00 91.94 91 LEU A O 1
ATOM 711 N N . ALA A 1 92 ? -8.531 7.411 5.494 1.00 92.25 92 ALA A N 1
ATOM 712 C CA . ALA A 1 92 ? -9.331 6.214 5.716 1.00 92.25 92 ALA A CA 1
ATOM 713 C C . ALA A 1 92 ? -10.336 6.409 6.845 1.00 92.25 92 ALA A C 1
ATOM 715 O O . ALA A 1 92 ? -10.053 7.054 7.854 1.00 92.25 92 ALA A O 1
ATOM 716 N N . ARG A 1 93 ? -11.522 5.830 6.677 1.00 90.25 93 ARG A N 1
ATOM 717 C CA . ARG A 1 93 ? -12.554 5.846 7.710 1.00 90.25 93 ARG A CA 1
ATOM 718 C C . ARG A 1 93 ? -12.186 4.885 8.836 1.00 90.25 93 ARG A C 1
ATOM 720 O O . ARG A 1 93 ? -11.664 3.803 8.569 1.00 90.25 93 ARG A O 1
ATOM 727 N N . TYR A 1 94 ? -12.481 5.262 10.079 1.00 88.06 94 TYR A N 1
ATOM 728 C CA . TYR A 1 94 ? -12.205 4.418 11.239 1.00 88.06 94 TYR A CA 1
ATOM 729 C C . TYR A 1 94 ? -13.266 4.521 12.334 1.00 88.06 94 TYR A C 1
ATOM 731 O O . TYR A 1 94 ? -14.017 5.494 12.426 1.00 88.06 94 TYR A O 1
ATOM 739 N N . PHE A 1 95 ? -13.288 3.503 13.191 1.00 85.62 95 PHE A N 1
ATOM 740 C CA . PHE A 1 95 ? -14.011 3.479 14.458 1.00 85.62 95 PHE A CA 1
ATOM 741 C C . PHE A 1 95 ? -13.240 2.672 15.509 1.00 85.62 95 PHE A C 1
ATOM 743 O O . PHE A 1 95 ? -12.510 1.737 15.173 1.00 85.62 95 PHE A O 1
ATOM 750 N N . THR A 1 96 ? -13.379 3.019 16.789 1.00 78.06 96 THR A N 1
ATOM 751 C CA . THR A 1 96 ? -12.594 2.463 17.917 1.00 78.06 96 THR A CA 1
ATOM 752 C C . THR A 1 96 ? -13.198 1.208 18.570 1.00 78.06 96 THR A C 1
ATOM 754 O O . THR A 1 96 ? -12.656 0.717 19.562 1.00 78.06 96 THR A O 1
ATOM 757 N N . ALA A 1 97 ? -14.266 0.660 17.975 1.00 70.25 97 ALA A N 1
ATOM 758 C CA . ALA A 1 97 ? -15.113 -0.465 18.419 1.00 70.25 97 ALA A CA 1
ATOM 759 C C . ALA A 1 97 ? -16.201 -0.138 19.443 1.00 70.25 97 ALA A C 1
ATOM 761 O O . ALA A 1 97 ? -17.227 -0.810 19.438 1.00 70.25 97 ALA A O 1
ATOM 762 N N . GLU A 1 98 ? -15.988 0.856 20.308 1.00 71.94 98 GLU A N 1
ATOM 763 C CA . GLU A 1 98 ? -16.895 1.132 21.423 1.00 71.94 98 GLU A CA 1
ATOM 764 C C . GLU A 1 98 ? -17.408 2.579 21.406 1.00 71.94 98 GLU A C 1
ATOM 766 O O . GLU A 1 98 ? -16.588 3.499 21.360 1.00 71.94 98 GLU A O 1
ATOM 771 N N . PRO A 1 99 ? -18.740 2.780 21.477 1.00 69.44 99 PRO A N 1
ATOM 772 C CA . PRO A 1 99 ? -19.776 1.744 21.346 1.00 69.44 99 PRO A CA 1
ATOM 773 C C . PRO A 1 99 ? -19.803 1.164 19.911 1.00 69.44 99 PRO A C 1
ATOM 775 O O . PRO A 1 99 ? -19.327 1.835 18.991 1.00 69.44 99 PRO A O 1
ATOM 778 N N . PRO A 1 100 ? -20.377 -0.035 19.674 1.00 70.12 100 PRO A N 1
ATOM 779 C CA . PRO A 1 100 ? -20.490 -0.607 18.332 1.00 70.12 100 PRO A CA 1
ATOM 780 C C . PRO A 1 100 ? -21.138 0.363 17.336 1.00 70.12 100 PRO A C 1
ATOM 782 O O . PRO A 1 100 ? -22.117 1.048 17.652 1.00 70.12 100 PRO A O 1
ATOM 785 N N . ARG A 1 101 ? -20.619 0.417 16.105 1.00 74.00 101 ARG A N 1
ATOM 786 C CA . ARG A 1 101 ? -21.052 1.366 15.062 1.00 74.00 101 ARG A CA 1
ATOM 787 C C . ARG A 1 101 ? -21.432 0.609 13.798 1.00 74.00 101 ARG A C 1
ATOM 789 O O . ARG A 1 101 ? -20.633 -0.157 13.275 1.00 74.00 101 ARG A O 1
ATOM 796 N N . GLY A 1 102 ? -22.646 0.824 13.285 1.00 70.19 102 GLY A N 1
ATOM 797 C CA . GLY A 1 102 ? -23.067 0.250 11.997 1.00 70.19 102 GLY A CA 1
ATOM 798 C C . GLY A 1 102 ? -23.015 -1.284 11.930 1.00 70.19 102 GLY A C 1
ATOM 799 O O . GLY A 1 102 ? -22.809 -1.834 10.856 1.00 70.19 102 GLY A O 1
ATOM 800 N N . GLY A 1 103 ? -23.158 -1.970 13.070 1.00 77.19 103 GLY A N 1
ATOM 801 C CA . GLY A 1 103 ? -23.044 -3.430 13.173 1.00 77.19 103 GLY A CA 1
ATOM 802 C C . GLY A 1 103 ? -21.616 -3.954 13.363 1.00 77.19 103 GLY A C 1
ATOM 803 O O . GLY A 1 103 ? -21.456 -5.129 13.682 1.00 77.19 103 GLY A O 1
ATOM 804 N N . PHE A 1 104 ? -20.592 -3.106 13.240 1.00 82.12 104 PHE A N 1
ATOM 805 C CA . PHE A 1 104 ? -19.207 -3.470 13.526 1.00 82.12 104 PHE A CA 1
ATOM 806 C C . PHE A 1 104 ? -18.929 -3.413 15.030 1.00 82.12 104 PHE A C 1
ATOM 808 O O . PHE A 1 104 ? -19.276 -2.441 15.707 1.00 82.12 104 PHE A O 1
ATOM 815 N N . THR A 1 105 ? -18.308 -4.474 15.543 1.00 84.19 105 THR A N 1
ATOM 816 C CA . THR A 1 105 ? -18.087 -4.709 16.981 1.00 84.19 105 THR A CA 1
ATOM 817 C C . THR A 1 105 ? -16.611 -4.801 17.351 1.00 84.19 105 THR A C 1
ATOM 819 O O . THR A 1 105 ? -16.273 -4.989 18.515 1.00 84.19 105 THR A O 1
ATOM 822 N N . THR A 1 106 ? -15.714 -4.679 16.373 1.00 85.81 106 THR A N 1
ATOM 823 C CA . THR A 1 106 ? -14.265 -4.663 16.590 1.00 85.81 106 THR A CA 1
ATOM 824 C C . THR A 1 106 ? -13.672 -3.349 16.095 1.00 85.81 106 THR A C 1
ATOM 826 O O . THR A 1 106 ? -14.282 -2.693 15.256 1.00 85.81 106 THR A O 1
ATOM 829 N N . PRO A 1 107 ? -12.482 -2.944 16.557 1.00 87.50 107 PRO A N 1
ATOM 830 C CA . PRO A 1 107 ? -11.851 -1.731 16.056 1.00 87.50 107 PRO A CA 1
ATOM 831 C C . PRO A 1 107 ? -11.486 -1.898 14.578 1.00 87.50 107 PRO A C 1
ATOM 833 O O . PRO A 1 107 ? -11.168 -3.006 14.132 1.00 87.50 107 PRO A O 1
ATOM 836 N N . THR A 1 108 ? -11.498 -0.801 13.823 1.00 90.12 108 THR A N 1
ATOM 837 C CA . THR A 1 108 ? -10.951 -0.772 12.464 1.00 90.12 108 THR A CA 1
ATOM 838 C C . THR A 1 108 ? -9.503 -1.251 12.471 1.00 90.12 108 THR A C 1
ATOM 840 O O . THR A 1 108 ? -8.660 -0.732 13.202 1.00 90.12 108 THR A O 1
ATOM 843 N N . THR A 1 109 ? -9.196 -2.226 11.625 1.00 91.06 109 THR A N 1
ATOM 844 C CA . THR A 1 109 ? -7.817 -2.634 11.353 1.00 91.06 109 THR A CA 1
ATOM 845 C C . THR A 1 109 ? -7.337 -1.937 10.090 1.00 91.06 109 THR A C 1
ATOM 847 O O . THR A 1 109 ? -8.012 -1.985 9.077 1.00 91.06 109 THR A O 1
ATOM 850 N N . PHE A 1 110 ? -6.154 -1.347 10.115 1.00 91.88 110 PHE A N 1
ATOM 851 C CA . PHE A 1 110 ? -5.463 -0.814 8.951 1.00 91.88 110 PHE A CA 1
ATOM 852 C C . PHE A 1 110 ? -4.398 -1.809 8.512 1.00 91.88 110 PHE A C 1
ATOM 854 O O . PHE A 1 110 ? -3.620 -2.301 9.336 1.00 91.88 110 PHE A O 1
ATOM 861 N N . LEU A 1 111 ? -4.356 -2.090 7.217 1.00 92.62 111 LEU A N 1
ATOM 862 C CA . LEU A 1 111 ? -3.308 -2.863 6.572 1.00 92.62 111 LEU A CA 1
ATOM 863 C C . LEU A 1 111 ? -2.522 -1.907 5.683 1.00 92.62 111 LEU A C 1
ATOM 865 O O . LEU A 1 111 ? -3.059 -1.374 4.713 1.00 92.62 111 LEU A O 1
ATOM 869 N N . CYS A 1 112 ? -1.262 -1.675 6.037 1.00 91.94 112 CYS A N 1
ATOM 870 C CA . CYS A 1 112 ? -0.375 -0.824 5.259 1.00 91.94 112 CYS A CA 1
ATOM 871 C C . CYS A 1 112 ? 0.617 -1.685 4.484 1.00 91.94 112 CYS A C 1
ATOM 873 O O . CYS A 1 112 ? 1.237 -2.581 5.061 1.00 91.94 112 CYS A O 1
ATOM 875 N N . TRP A 1 113 ? 0.844 -1.338 3.223 1.00 92.81 113 TRP A N 1
ATOM 876 C CA . TRP A 1 113 ? 2.059 -1.663 2.488 1.00 92.81 113 TRP A CA 1
ATOM 877 C C . TRP A 1 113 ? 2.844 -0.377 2.226 1.00 92.81 113 TRP A C 1
ATOM 879 O O . TRP A 1 113 ? 2.259 0.671 1.954 1.00 92.81 113 TRP A O 1
ATOM 889 N N . ARG A 1 114 ? 4.169 -0.427 2.332 1.00 89.19 114 ARG A N 1
ATOM 890 C CA . ARG A 1 114 ? 5.052 0.720 2.113 1.00 89.19 114 ARG A CA 1
ATOM 891 C C . ARG A 1 114 ? 6.273 0.309 1.321 1.00 89.19 114 ARG A C 1
ATOM 893 O O . ARG A 1 114 ? 6.870 -0.740 1.572 1.00 89.19 114 ARG A O 1
ATOM 900 N N . ASP A 1 115 ? 6.687 1.185 0.418 1.00 87.62 115 ASP A N 1
ATOM 901 C CA . ASP A 1 115 ? 7.957 1.022 -0.261 1.00 87.62 115 ASP A CA 1
ATOM 902 C C . ASP A 1 115 ? 9.121 1.343 0.684 1.00 87.62 115 ASP A C 1
ATOM 904 O O . ASP A 1 115 ? 9.332 2.484 1.095 1.00 87.62 115 ASP A O 1
ATOM 908 N N . SER A 1 116 ? 9.895 0.314 1.021 1.00 83.06 116 SER A N 1
ATOM 909 C CA . SER A 1 116 ? 11.096 0.432 1.847 1.00 83.06 116 SER A CA 1
ATOM 910 C C . SER A 1 116 ? 12.286 1.054 1.114 1.00 83.06 116 SER A C 1
ATOM 912 O O . SER A 1 116 ? 13.277 1.392 1.753 1.00 83.06 116 SER A O 1
ATOM 914 N N . GLY A 1 117 ? 12.234 1.170 -0.219 1.00 80.31 117 GLY A N 1
ATOM 915 C CA . GLY A 1 117 ? 13.377 1.548 -1.054 1.00 80.31 117 GLY A CA 1
ATOM 916 C C . GLY A 1 117 ? 14.470 0.477 -1.162 1.00 80.31 117 GLY A C 1
ATOM 917 O O . GLY A 1 117 ? 15.495 0.729 -1.787 1.00 80.31 117 GLY A O 1
ATOM 918 N N . LEU A 1 118 ? 14.268 -0.703 -0.571 1.00 80.62 118 LEU A N 1
ATOM 919 C CA . LEU A 1 118 ? 15.193 -1.832 -0.662 1.00 80.62 118 LEU A CA 1
ATOM 920 C C . LEU A 1 118 ? 14.834 -2.707 -1.872 1.00 80.62 118 LEU A C 1
ATOM 922 O O . LEU A 1 118 ? 13.657 -2.910 -2.169 1.00 80.62 118 LEU A O 1
ATOM 926 N N . ASN A 1 119 ? 15.848 -3.227 -2.566 1.00 79.25 119 ASN A N 1
ATOM 927 C CA . ASN A 1 119 ? 15.666 -4.135 -3.703 1.00 79.25 119 ASN A CA 1
ATOM 928 C C . ASN A 1 119 ? 15.498 -5.604 -3.255 1.00 79.25 119 ASN A C 1
ATOM 930 O O . ASN A 1 119 ? 15.690 -5.933 -2.085 1.00 79.25 119 ASN A O 1
ATOM 934 N N . ASP A 1 120 ? 15.172 -6.496 -4.197 1.00 72.19 120 ASP A N 1
ATOM 935 C CA . ASP A 1 120 ? 14.928 -7.927 -3.925 1.00 72.19 120 ASP A CA 1
ATOM 936 C C . ASP A 1 120 ? 16.180 -8.697 -3.458 1.00 72.19 120 ASP A C 1
ATOM 938 O O . ASP A 1 120 ? 16.070 -9.789 -2.906 1.00 72.19 120 ASP A O 1
ATOM 942 N N . SER A 1 121 ? 17.378 -8.134 -3.641 1.00 74.44 121 SER A N 1
ATOM 943 C CA . SER A 1 121 ? 18.640 -8.730 -3.178 1.00 74.44 121 SER A CA 1
ATOM 944 C C . SER A 1 121 ? 18.945 -8.408 -1.712 1.00 74.44 121 SER A C 1
ATOM 946 O O . SER A 1 121 ? 20.004 -8.785 -1.203 1.00 74.44 121 SER A O 1
ATOM 948 N N . PHE A 1 122 ? 18.062 -7.676 -1.030 1.00 78.75 122 PHE A N 1
ATOM 949 C CA . PHE A 1 122 ? 18.262 -7.279 0.352 1.00 78.75 122 PHE A CA 1
ATOM 950 C C . PHE A 1 122 ? 17.921 -8.412 1.330 1.00 78.75 122 PHE A C 1
ATOM 952 O O . PHE A 1 122 ? 16.768 -8.819 1.464 1.00 78.75 122 PHE A O 1
ATOM 959 N N . PHE A 1 123 ? 18.923 -8.861 2.086 1.00 81.31 123 PHE A N 1
ATOM 960 C CA . PHE A 1 123 ? 18.770 -9.825 3.175 1.00 81.31 123 PHE A CA 1
ATOM 961 C C . PHE A 1 123 ? 19.142 -9.178 4.507 1.00 81.31 123 PHE A C 1
ATOM 963 O O . PHE A 1 123 ? 20.074 -8.378 4.584 1.00 81.31 123 PHE A O 1
ATOM 970 N N . PHE A 1 124 ? 18.446 -9.560 5.576 1.00 83.56 124 PHE A N 1
ATOM 971 C CA . PHE A 1 124 ? 18.746 -9.101 6.927 1.00 83.56 124 PHE A CA 1
ATOM 972 C C . PHE A 1 124 ? 18.543 -10.216 7.948 1.00 83.56 124 PHE A C 1
ATOM 974 O O . PHE A 1 124 ? 17.751 -11.137 7.750 1.00 83.56 124 PHE A O 1
ATOM 981 N N . THR A 1 125 ? 19.270 -10.121 9.057 1.00 86.50 125 THR A N 1
ATOM 982 C CA . THR A 1 125 ? 19.139 -11.054 10.174 1.00 86.50 125 THR A CA 1
ATOM 983 C C . THR A 1 125 ? 17.874 -10.739 10.963 1.00 86.50 125 THR A C 1
ATOM 985 O O . THR A 1 125 ? 17.647 -9.596 11.353 1.00 86.50 125 THR A O 1
ATOM 988 N N . CYS A 1 126 ? 17.055 -11.753 11.242 1.00 84.25 126 CYS A N 1
ATOM 989 C CA . CYS A 1 126 ? 15.901 -11.586 12.119 1.00 84.25 126 CYS A CA 1
ATOM 990 C C . CYS A 1 126 ? 16.332 -11.101 13.515 1.00 84.25 126 CYS A C 1
ATOM 992 O O . CYS A 1 126 ? 17.351 -11.535 14.048 1.00 84.25 126 CYS A O 1
ATOM 994 N N . GLY A 1 127 ? 15.526 -10.233 14.127 1.00 83.06 127 GLY A N 1
ATOM 995 C CA . GLY A 1 127 ? 15.781 -9.697 15.469 1.00 83.06 127 GLY A CA 1
ATOM 996 C C . GLY A 1 127 ? 16.512 -8.352 15.496 1.00 83.06 127 GLY A C 1
ATOM 997 O O . GLY A 1 127 ? 16.583 -7.738 16.556 1.00 83.06 127 GLY A O 1
ATOM 998 N N . THR A 1 128 ? 16.992 -7.851 14.355 1.00 82.56 128 THR A N 1
ATOM 999 C CA . THR A 1 128 ? 17.450 -6.463 14.210 1.00 82.56 128 THR A CA 1
ATOM 1000 C C . THR A 1 128 ? 16.658 -5.753 13.120 1.00 82.56 128 THR A C 1
ATOM 1002 O O . THR A 1 128 ? 16.244 -6.368 12.138 1.00 82.56 128 THR A O 1
ATOM 1005 N N . PHE A 1 129 ? 16.426 -4.450 13.295 1.00 76.12 129 PHE A N 1
ATOM 1006 C CA . PHE A 1 129 ? 15.859 -3.629 12.231 1.00 76.12 129 PHE A CA 1
ATOM 1007 C C . PHE A 1 129 ? 16.973 -3.234 11.261 1.00 76.12 129 PHE A C 1
ATOM 1009 O O . PHE A 1 129 ? 17.929 -2.571 11.675 1.00 76.12 129 PHE A O 1
ATOM 1016 N N . PRO A 1 130 ? 16.896 -3.643 9.986 1.00 81.94 130 PRO A N 1
ATOM 1017 C CA . PRO A 1 130 ? 17.816 -3.130 8.990 1.00 81.94 130 PRO A CA 1
ATOM 1018 C C . PRO A 1 130 ? 17.487 -1.673 8.669 1.00 81.94 130 PRO A C 1
ATOM 1020 O O . PRO A 1 130 ? 16.320 -1.308 8.638 1.00 81.94 130 PRO A O 1
ATOM 1023 N N . ASN A 1 131 ? 18.488 -0.857 8.339 1.00 78.75 131 ASN A N 1
ATOM 1024 C CA . ASN A 1 131 ? 18.251 0.444 7.702 1.00 78.75 131 ASN A CA 1
ATOM 1025 C C . ASN A 1 131 ? 17.451 0.227 6.392 1.00 78.75 131 ASN A C 1
ATOM 1027 O O . ASN A 1 131 ? 17.863 -0.640 5.615 1.00 78.75 131 ASN A O 1
ATOM 1031 N N . PRO A 1 132 ? 16.338 0.942 6.117 1.00 78.75 132 PRO A N 1
ATOM 1032 C CA . PRO A 1 132 ? 15.814 2.136 6.798 1.00 78.75 132 PRO A CA 1
ATOM 1033 C C . PRO A 1 132 ? 14.652 1.901 7.768 1.00 78.75 132 PRO A C 1
ATOM 1035 O O . PRO A 1 132 ? 13.914 2.831 8.072 1.00 78.75 132 PRO A O 1
ATOM 1038 N N . TYR A 1 133 ? 14.463 0.684 8.269 1.00 80.50 133 TYR A N 1
ATOM 1039 C CA . TYR A 1 133 ? 13.457 0.422 9.291 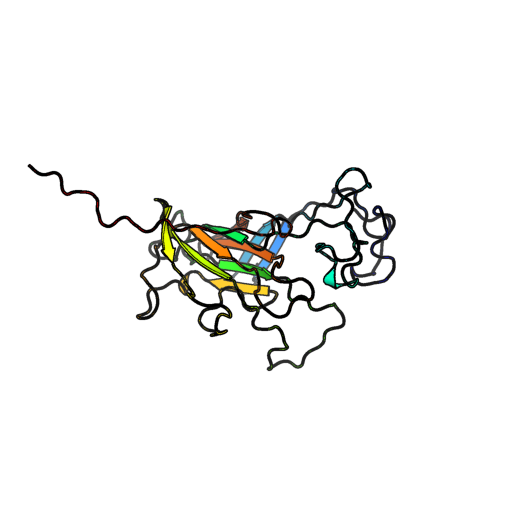1.00 80.50 133 TYR A CA 1
ATOM 1040 C C . TYR A 1 133 ? 13.876 0.973 10.668 1.00 80.50 133 TYR A C 1
ATOM 1042 O O . TYR A 1 133 ? 15.048 0.876 11.038 1.00 80.50 133 TYR A O 1
ATOM 1050 N N . PRO A 1 134 ? 12.920 1.485 11.465 1.00 81.81 134 PRO A N 1
ATOM 1051 C CA . PRO A 1 134 ? 11.512 1.675 11.114 1.00 81.81 134 PRO A CA 1
ATOM 1052 C C . PRO A 1 134 ? 11.331 2.780 10.062 1.00 81.81 134 PRO A C 1
ATOM 1054 O O . PRO A 1 134 ? 11.957 3.834 10.142 1.00 81.81 134 PRO A O 1
ATOM 1057 N N . LEU A 1 135 ? 10.447 2.550 9.090 1.00 81.44 135 LEU A N 1
ATOM 1058 C CA . LEU A 1 135 ? 10.155 3.541 8.059 1.00 81.44 135 LEU A CA 1
ATOM 1059 C C . LEU A 1 135 ? 9.504 4.764 8.711 1.00 81.44 135 LEU A C 1
ATOM 1061 O O . LEU A 1 135 ? 8.421 4.660 9.296 1.00 81.44 135 LEU A O 1
ATOM 1065 N N . SER A 1 136 ? 10.151 5.924 8.585 1.00 77.94 136 SER A N 1
ATOM 1066 C CA . SER A 1 136 ? 9.637 7.201 9.092 1.00 77.94 136 SER A CA 1
ATOM 1067 C C . SER A 1 136 ? 8.326 7.592 8.403 1.00 77.94 136 SER A C 1
ATOM 1069 O O . SER A 1 136 ? 7.909 6.961 7.437 1.00 77.94 136 SER A O 1
ATOM 1071 N N . GLN A 1 137 ? 7.631 8.608 8.897 1.00 78.31 137 GLN A N 1
ATOM 1072 C CA . GLN A 1 137 ? 6.427 9.146 8.261 1.00 78.31 137 GLN A CA 1
ATOM 1073 C C . GLN A 1 137 ? 6.379 10.656 8.479 1.00 78.31 137 GLN A C 1
ATOM 1075 O O . GLN A 1 137 ? 6.927 11.151 9.465 1.00 78.31 137 GLN A O 1
ATOM 1080 N N . ASN A 1 138 ? 5.703 11.383 7.597 1.00 76.62 138 ASN A N 1
ATOM 1081 C CA . ASN A 1 138 ? 5.640 12.841 7.670 1.00 76.62 138 ASN A CA 1
ATOM 1082 C C . ASN A 1 138 ? 4.499 13.354 8.565 1.00 76.62 138 ASN A C 1
ATOM 1084 O O . ASN A 1 138 ? 4.529 14.513 8.969 1.00 76.62 138 ASN A O 1
ATOM 1088 N N . GLY A 1 139 ? 3.512 12.520 8.913 1.00 75.62 139 GLY A N 1
ATOM 1089 C CA . GLY A 1 139 ? 2.506 12.888 9.914 1.00 75.62 139 GLY A CA 1
ATOM 1090 C C . GLY A 1 139 ? 1.227 12.059 9.878 1.00 75.62 139 GLY A C 1
ATOM 1091 O O . GLY A 1 139 ? 1.098 11.112 9.099 1.00 75.62 139 GLY A O 1
ATOM 1092 N N . GLY A 1 140 ? 0.281 12.437 10.738 1.00 80.31 140 GLY A N 1
ATOM 1093 C CA . GLY A 1 140 ? -1.082 11.919 10.729 1.00 80.31 140 GLY A CA 1
ATOM 1094 C C . GLY A 1 140 ? -2.036 12.788 11.548 1.00 80.31 140 GLY A C 1
ATOM 1095 O O . GLY A 1 140 ? -1.639 13.425 12.529 1.00 80.31 140 GLY A O 1
ATOM 1096 N N . ALA A 1 141 ? -3.292 12.832 11.120 1.00 80.75 141 ALA A N 1
ATOM 1097 C CA . ALA A 1 141 ? -4.340 13.643 11.725 1.00 80.75 141 ALA A CA 1
ATOM 1098 C C . ALA A 1 141 ? -5.653 12.867 11.765 1.00 80.75 141 ALA A C 1
ATOM 1100 O O . ALA A 1 141 ? -5.955 12.093 10.858 1.00 80.75 141 ALA A O 1
ATOM 1101 N N . PHE A 1 142 ? -6.432 13.092 12.811 1.00 83.38 142 PHE A N 1
ATOM 1102 C CA . PHE A 1 142 ? -7.759 12.524 12.975 1.00 83.38 142 PHE A CA 1
ATOM 1103 C C . PHE A 1 142 ? -8.787 13.621 12.760 1.00 83.38 142 PHE A C 1
ATOM 1105 O O . PHE A 1 142 ? -8.606 14.735 13.236 1.00 83.38 142 PHE A O 1
ATOM 1112 N N . PHE A 1 143 ? -9.863 13.304 12.063 1.00 85.06 143 PHE A N 1
ATOM 1113 C CA . PHE A 1 143 ? -10.984 14.200 11.836 1.00 85.06 143 PHE A CA 1
ATOM 1114 C C . PHE A 1 143 ? -12.233 13.540 12.392 1.00 85.06 143 PHE A C 1
ATOM 1116 O O . PHE A 1 143 ? -12.412 12.336 12.199 1.00 85.06 143 PHE A O 1
ATOM 1123 N N . ASP A 1 144 ? -13.090 14.301 13.063 1.00 84.19 144 ASP A N 1
ATOM 1124 C CA . ASP A 1 144 ? -14.434 13.822 13.379 1.00 84.19 144 ASP A CA 1
ATOM 1125 C C . ASP A 1 144 ? -15.338 13.836 12.138 1.00 84.19 144 ASP A C 1
ATOM 1127 O O . ASP A 1 144 ? -14.932 14.167 11.022 1.00 84.19 144 ASP A O 1
ATOM 1131 N N . GLU A 1 145 ? -16.601 13.463 12.330 1.00 84.81 145 GLU A N 1
ATOM 1132 C CA . GLU A 1 145 ? -17.620 13.496 11.274 1.00 84.81 145 GLU A CA 1
ATOM 1133 C C . GLU A 1 145 ? -18.022 14.927 10.859 1.00 84.81 145 GLU A C 1
ATOM 1135 O O . GLU A 1 145 ? -18.822 15.094 9.941 1.00 84.81 145 GLU A O 1
ATOM 1140 N N . GLN A 1 146 ? -17.531 15.958 11.551 1.00 86.38 146 GLN A N 1
ATOM 1141 C CA . GLN A 1 146 ? -17.709 17.376 11.230 1.00 86.38 146 GLN A CA 1
ATOM 1142 C C . GLN A 1 146 ? -16.417 17.998 10.666 1.00 86.38 146 GLN A C 1
ATOM 1144 O O . GLN A 1 146 ? -16.338 19.217 10.544 1.00 86.38 146 GLN A O 1
ATOM 1149 N N . GLU A 1 147 ? -15.425 17.172 10.312 1.00 80.12 147 GLU A N 1
ATOM 1150 C CA . GLU A 1 147 ? -14.121 17.584 9.781 1.00 80.12 147 GLU A CA 1
ATOM 1151 C C . GLU A 1 147 ? -13.273 18.430 10.749 1.00 80.12 147 GLU A C 1
ATOM 1153 O O . GLU A 1 147 ? -12.326 19.096 10.329 1.00 80.12 147 GLU A O 1
ATOM 1158 N N . ASN A 1 148 ? -13.539 18.378 12.058 1.00 81.19 148 ASN A N 1
ATOM 1159 C CA . ASN A 1 148 ? -12.679 19.027 13.043 1.00 81.19 148 ASN A CA 1
ATOM 1160 C C . ASN A 1 148 ? -11.383 18.218 13.209 1.00 81.19 148 ASN A C 1
ATOM 1162 O O . ASN A 1 148 ? -11.445 17.041 13.578 1.00 81.19 148 ASN A O 1
ATOM 1166 N N . PRO A 1 149 ? -10.201 18.816 12.965 1.00 79.25 149 PRO A N 1
ATOM 1167 C CA . PRO A 1 149 ? -8.944 18.097 13.060 1.00 79.25 149 PRO A CA 1
ATOM 1168 C C . PRO A 1 149 ? -8.449 18.027 14.508 1.00 79.25 149 PRO A C 1
ATOM 1170 O O . PRO A 1 149 ? -8.315 19.035 15.199 1.00 79.25 149 PRO A O 1
ATOM 1173 N N . THR A 1 150 ? -8.048 16.834 14.924 1.00 75.94 150 THR A N 1
ATOM 1174 C CA . THR A 1 150 ? -7.168 16.597 16.064 1.00 75.94 150 THR A CA 1
ATOM 1175 C C . THR A 1 150 ? -5.868 16.007 15.535 1.00 75.94 150 THR A C 1
ATOM 1177 O O . THR A 1 150 ? -5.848 14.954 14.895 1.00 75.94 150 THR A O 1
ATOM 1180 N N . LEU A 1 151 ? -4.755 16.696 15.778 1.00 66.62 151 LEU A N 1
ATOM 1181 C CA . LEU A 1 151 ? -3.448 16.217 15.346 1.00 66.62 151 LEU A CA 1
ATOM 1182 C C . LEU A 1 151 ? -3.091 14.949 16.128 1.00 66.62 151 LEU A C 1
ATOM 1184 O O . LEU A 1 151 ? -2.952 14.980 17.348 1.00 66.62 151 LEU A O 1
ATOM 1188 N N . GLY A 1 152 ? -2.942 13.839 15.401 1.00 57.16 152 GLY A N 1
ATOM 1189 C CA . GLY A 1 152 ? -2.421 12.589 15.951 1.00 57.16 152 GLY A CA 1
ATOM 1190 C C . GLY A 1 152 ? -0.942 12.708 16.276 1.00 57.16 152 GLY A C 1
ATOM 1191 O O . GLY A 1 152 ? -0.486 12.172 17.280 1.00 57.16 152 GLY A O 1
ATOM 1192 N N . MET A 1 153 ? -0.225 13.472 15.446 1.00 60.38 153 MET A N 1
ATOM 1193 C CA . MET A 1 153 ? 1.143 13.917 15.671 1.00 60.38 153 MET A CA 1
ATOM 1194 C C . MET A 1 153 ? 1.406 15.227 14.925 1.00 60.38 153 MET A C 1
ATOM 1196 O O . MET A 1 153 ? 1.107 15.333 13.736 1.00 60.38 153 MET A O 1
ATOM 1200 N N . SER A 1 154 ? 2.038 16.196 15.586 1.00 46.69 154 SER A N 1
ATOM 1201 C CA . SER A 1 154 ? 2.659 17.346 14.922 1.00 46.69 154 SER A CA 1
ATOM 1202 C C . SER A 1 154 ? 4.113 17.454 15.343 1.00 46.69 154 SER A C 1
ATOM 1204 O O . SER A 1 154 ? 4.399 17.590 16.533 1.00 46.69 154 SER A O 1
ATOM 1206 N N . PHE A 1 155 ? 5.026 17.434 14.378 1.00 49.56 155 PHE A N 1
ATOM 1207 C CA . PHE A 1 155 ? 6.442 17.646 14.642 1.00 49.56 155 PHE A CA 1
ATOM 1208 C C . PHE A 1 155 ? 6.839 19.040 14.148 1.00 49.56 155 PHE A C 1
ATOM 1210 O O . PHE A 1 155 ? 6.798 19.286 12.943 1.00 49.56 155 PHE A O 1
ATOM 1217 N N . PRO A 1 156 ? 7.213 19.969 15.046 1.00 40.94 156 PRO A N 1
ATOM 1218 C CA . PRO A 1 156 ? 7.577 21.329 14.654 1.00 40.94 156 PRO A CA 1
ATOM 1219 C C . PRO A 1 156 ? 8.955 21.436 13.976 1.00 40.94 156 PRO A C 1
ATOM 1221 O O . PRO A 1 156 ? 9.314 22.518 13.518 1.00 40.94 156 PRO A O 1
ATOM 1224 N N . PHE A 1 157 ? 9.734 20.347 13.896 1.00 42.44 157 PHE A N 1
ATOM 1225 C CA . PHE A 1 157 ? 11.089 20.346 13.336 1.00 42.44 157 PHE A CA 1
ATOM 1226 C C . PHE A 1 157 ? 11.368 19.088 12.500 1.00 42.44 157 PHE A C 1
ATOM 1228 O O . PHE A 1 157 ? 10.885 18.001 12.817 1.00 42.44 157 PHE A O 1
ATOM 1235 N N . SER A 1 158 ? 12.186 19.248 11.455 1.00 39.06 158 SER A N 1
ATOM 1236 C CA . SER A 1 158 ? 12.761 18.166 10.647 1.00 39.06 158 SER A CA 1
ATOM 1237 C C . SER A 1 158 ? 14.263 18.040 10.961 1.00 39.06 158 SER A C 1
ATOM 1239 O O . SER A 1 158 ? 14.925 19.080 11.043 1.00 39.06 158 SER A O 1
ATOM 1241 N N . PRO A 1 159 ? 14.828 16.827 11.132 1.00 51.22 159 PRO A N 1
ATOM 1242 C CA . PRO A 1 159 ? 14.184 15.517 11.017 1.00 51.22 159 PRO A CA 1
ATOM 1243 C C . PRO A 1 159 ? 13.400 15.118 12.277 1.00 51.22 159 PRO A C 1
ATOM 1245 O O . PRO A 1 159 ? 13.788 15.429 13.403 1.00 51.22 159 PRO A O 1
ATOM 1248 N N . ILE A 1 160 ? 12.305 14.386 12.073 1.00 52.25 160 ILE A N 1
ATOM 1249 C CA . ILE A 1 160 ? 11.478 13.828 13.149 1.00 52.25 160 ILE A CA 1
ATOM 1250 C C . ILE A 1 160 ? 12.291 12.749 13.886 1.00 52.25 160 ILE A C 1
ATOM 1252 O O . ILE A 1 160 ? 12.794 11.831 13.230 1.00 52.25 160 ILE A O 1
ATOM 1256 N N . PRO A 1 161 ? 12.420 12.794 15.226 1.00 50.38 161 PRO A N 1
ATOM 1257 C CA . PRO A 1 161 ? 12.964 11.672 15.979 1.00 50.38 161 PRO A CA 1
ATOM 1258 C C . PRO A 1 161 ? 12.092 10.435 15.740 1.00 50.38 161 PRO A C 1
ATOM 1260 O O . PRO A 1 161 ? 10.895 10.460 16.017 1.00 50.38 161 PRO A O 1
ATOM 1263 N N . VAL A 1 162 ? 12.682 9.348 15.236 1.00 51.75 162 VAL A N 1
ATOM 1264 C CA . VAL A 1 162 ? 12.037 8.028 15.112 1.00 51.75 162 VAL A CA 1
ATOM 1265 C C . VAL A 1 162 ? 11.805 7.432 16.505 1.00 51.75 162 VAL A C 1
ATOM 1267 O O . VAL A 1 162 ? 12.485 6.505 16.935 1.00 51.75 162 VAL A O 1
ATOM 1270 N N . ALA A 1 163 ? 10.854 7.990 17.249 1.00 50.69 163 ALA A N 1
ATOM 1271 C CA . ALA A 1 163 ? 10.266 7.306 18.386 1.00 50.69 163 ALA A CA 1
ATOM 1272 C C . ALA A 1 163 ? 9.310 6.245 17.826 1.00 50.69 163 ALA A C 1
ATOM 1274 O O . ALA A 1 163 ? 8.293 6.572 17.217 1.00 50.69 163 ALA A O 1
ATOM 1275 N N . LEU A 1 164 ? 9.670 4.969 17.989 1.00 50.69 164 LEU A N 1
ATOM 1276 C CA . LEU A 1 164 ? 8.900 3.818 17.497 1.00 50.69 164 LEU A CA 1
ATOM 1277 C C . LEU A 1 164 ? 7.435 3.836 17.959 1.00 50.69 164 LEU A C 1
ATOM 1279 O O . LEU A 1 164 ? 6.560 3.426 17.202 1.00 50.69 164 LEU A O 1
ATOM 1283 N N . ASP A 1 165 ? 7.176 4.375 19.152 1.00 49.38 165 ASP A N 1
ATOM 1284 C CA . ASP A 1 165 ? 5.847 4.427 19.778 1.00 49.38 165 ASP A CA 1
ATOM 1285 C C . ASP A 1 165 ? 4.869 5.388 19.080 1.00 49.38 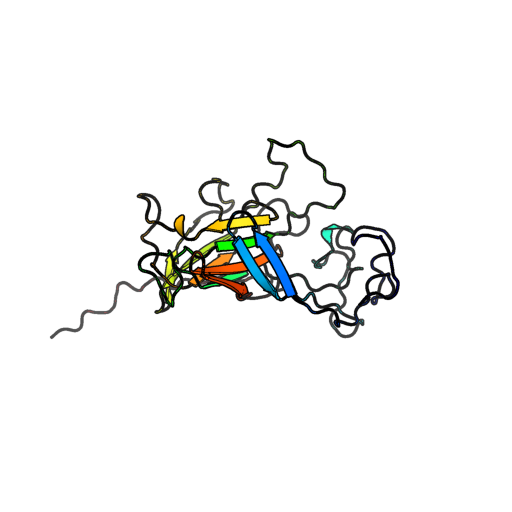165 ASP A C 1
ATOM 1287 O O . ASP A 1 165 ? 3.690 5.444 19.424 1.00 49.38 165 ASP A O 1
ATOM 1291 N N . LEU A 1 166 ? 5.351 6.148 18.095 1.00 59.59 166 LEU A N 1
ATOM 1292 C CA . LEU A 1 166 ? 4.587 7.153 17.363 1.00 59.59 166 LEU A CA 1
ATOM 1293 C C . LEU A 1 166 ? 4.383 6.786 15.879 1.00 59.59 166 LEU A C 1
ATOM 1295 O O . LEU A 1 166 ? 3.722 7.514 15.149 1.00 59.59 166 LEU A O 1
ATOM 1299 N N . LEU A 1 167 ? 4.912 5.658 15.395 1.00 74.50 167 LEU A N 1
ATOM 1300 C CA . LEU A 1 167 ? 4.796 5.275 13.982 1.00 74.50 167 LEU A CA 1
ATOM 1301 C C . LEU A 1 167 ? 3.576 4.376 13.733 1.00 74.50 167 LEU A C 1
ATOM 1303 O O . LEU A 1 167 ? 3.431 3.321 14.345 1.00 74.50 167 LEU A O 1
ATOM 1307 N N . TYR A 1 168 ? 2.729 4.749 12.771 1.00 81.00 168 TYR A N 1
ATOM 1308 C CA . TYR A 1 168 ? 1.520 3.994 12.416 1.00 81.00 168 TYR A CA 1
ATOM 1309 C C . TYR A 1 168 ? 1.816 2.796 11.508 1.00 81.00 168 TYR A C 1
ATOM 1311 O O . TYR A 1 168 ? 1.220 1.733 11.668 1.00 81.00 168 TYR A O 1
ATOM 1319 N N . CYS A 1 169 ? 2.749 2.952 10.565 1.00 86.94 169 CYS A N 1
ATOM 1320 C CA . CYS A 1 169 ? 3.138 1.902 9.619 1.00 86.94 169 CYS A CA 1
ATOM 1321 C C . CYS A 1 169 ? 4.681 1.837 9.505 1.00 86.94 169 CYS A C 1
ATOM 1323 O O . CYS A 1 169 ? 5.236 2.255 8.485 1.00 86.94 169 CYS A O 1
ATOM 1325 N N . PRO A 1 170 ? 5.407 1.363 10.538 1.00 84.75 170 PRO A N 1
ATOM 1326 C CA . PRO A 1 170 ? 6.876 1.365 10.551 1.00 84.75 170 PRO A CA 1
ATOM 1327 C C . PRO A 1 170 ? 7.519 0.273 9.678 1.00 84.75 170 PRO A C 1
ATOM 1329 O O . PRO A 1 170 ? 8.724 0.318 9.447 1.00 84.75 170 PRO A O 1
ATOM 1332 N N . GLY A 1 171 ? 6.752 -0.720 9.216 1.00 84.06 171 GLY A N 1
ATOM 1333 C CA . GLY A 1 171 ? 7.222 -1.812 8.354 1.00 84.06 171 GLY A CA 1
ATOM 1334 C C . GLY A 1 171 ? 6.815 -1.649 6.885 1.00 84.06 171 GLY A C 1
ATOM 1335 O O . GLY A 1 171 ? 5.965 -0.824 6.559 1.00 84.06 171 GLY A O 1
ATOM 1336 N N . ALA A 1 172 ? 7.383 -2.480 5.999 1.00 87.06 172 ALA A N 1
ATOM 1337 C CA . ALA A 1 172 ? 6.968 -2.552 4.591 1.00 87.06 172 ALA A CA 1
ATOM 1338 C C . ALA A 1 172 ? 5.585 -3.182 4.447 1.00 87.06 172 ALA A C 1
ATOM 1340 O O . ALA A 1 172 ? 4.863 -2.881 3.507 1.00 87.06 172 ALA A O 1
ATOM 1341 N N . THR A 1 173 ? 5.207 -4.024 5.403 1.00 90.25 173 THR A N 1
ATOM 1342 C CA . THR A 1 173 ? 3.825 -4.412 5.653 1.00 90.25 173 THR A CA 1
ATOM 1343 C C . THR A 1 173 ? 3.555 -4.246 7.136 1.00 90.25 173 THR A C 1
ATOM 1345 O O . THR A 1 173 ? 4.392 -4.637 7.955 1.00 90.25 173 THR A O 1
ATOM 1348 N N . PHE A 1 174 ? 2.412 -3.681 7.504 1.00 89.94 174 PHE A N 1
ATOM 1349 C CA . PHE A 1 174 ? 2.061 -3.495 8.906 1.00 89.94 174 PHE A CA 1
ATOM 1350 C C . PHE A 1 174 ? 0.555 -3.603 9.127 1.00 89.94 174 PHE A C 1
ATOM 1352 O O . PHE A 1 174 ? -0.233 -3.218 8.265 1.00 89.94 174 PHE A O 1
ATOM 1359 N N . ARG A 1 175 ? 0.168 -4.127 10.293 1.00 90.31 175 ARG A N 1
ATOM 1360 C CA . ARG A 1 175 ? -1.224 -4.234 10.733 1.00 90.31 175 ARG A CA 1
ATOM 1361 C C . ARG A 1 175 ? -1.405 -3.391 11.987 1.00 90.31 175 ARG A C 1
ATOM 1363 O O . ARG A 1 175 ? -0.793 -3.680 13.011 1.00 90.31 175 ARG A O 1
ATOM 1370 N N . LEU A 1 176 ? -2.252 -2.374 11.905 1.00 87.62 176 LEU A N 1
ATOM 1371 C CA . LEU A 1 176 ? -2.522 -1.426 12.984 1.00 87.62 176 LEU A CA 1
ATOM 1372 C C . LEU A 1 176 ? -3.998 -1.506 13.376 1.00 87.62 176 LEU A C 1
ATOM 1374 O O . LEU A 1 176 ? -4.862 -1.492 12.512 1.00 87.62 176 LEU A O 1
ATOM 1378 N N . SER A 1 177 ? -4.308 -1.574 14.667 1.00 88.19 177 SER A N 1
ATOM 1379 C CA . SER A 1 177 ? -5.694 -1.529 15.155 1.00 88.19 177 SER A CA 1
ATOM 1380 C C . SER A 1 177 ? -6.029 -0.129 15.652 1.00 88.19 177 SER A C 1
ATOM 1382 O O . SER A 1 177 ? -5.269 0.420 16.445 1.00 88.19 177 SER A O 1
ATOM 1384 N N . SER A 1 178 ? -7.193 0.418 15.299 1.00 84.75 178 SER A N 1
ATOM 1385 C CA . SER A 1 178 ? -7.673 1.701 15.832 1.00 84.75 178 SER A CA 1
ATOM 1386 C C . SER A 1 178 ? -7.891 1.682 17.348 1.00 84.75 178 SER A C 1
ATOM 1388 O O . SER A 1 178 ? -8.018 2.735 17.964 1.00 84.75 178 SER A O 1
ATOM 1390 N N . SER A 1 179 ? -7.874 0.509 17.991 1.00 77.62 179 SER A N 1
ATOM 1391 C CA . SER A 1 179 ? -7.877 0.413 19.455 1.00 77.62 179 SER A CA 1
ATOM 1392 C C . SER A 1 179 ? -6.652 1.038 20.112 1.00 77.62 179 SER A C 1
ATOM 1394 O O . SER A 1 179 ? -6.704 1.288 21.313 1.00 77.62 179 SER A O 1
ATOM 1396 N N . VAL A 1 180 ? -5.554 1.241 19.373 1.00 73.81 180 VAL A N 1
ATOM 1397 C CA . VAL A 1 180 ? -4.381 1.960 19.890 1.00 73.81 180 VAL A CA 1
ATOM 1398 C C . VAL A 1 180 ? -4.574 3.475 19.839 1.00 73.81 180 VAL A C 1
ATOM 1400 O O . VAL A 1 180 ? -3.861 4.194 20.527 1.00 73.81 180 VAL A O 1
ATOM 1403 N N . PHE A 1 181 ? -5.579 3.967 19.102 1.00 73.00 181 PHE A N 1
ATOM 1404 C CA . PHE A 1 181 ? -5.994 5.374 19.090 1.00 73.00 181 PHE A CA 1
ATOM 1405 C C . PHE A 1 181 ? -6.862 5.680 20.309 1.00 73.00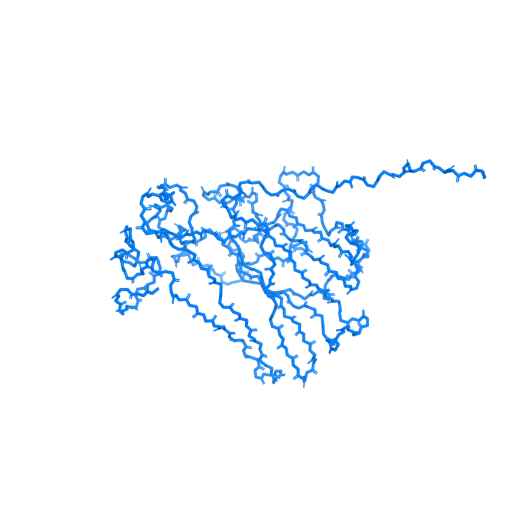 181 PHE A C 1
ATOM 1407 O O . PHE A 1 181 ? -7.934 6.273 20.211 1.00 73.00 181 PHE A O 1
ATOM 1414 N N . ARG A 1 182 ? -6.430 5.223 21.482 1.00 57.69 182 ARG A N 1
ATOM 1415 C CA . ARG A 1 182 ? -7.078 5.571 22.739 1.00 57.69 182 ARG A CA 1
ATOM 1416 C C . ARG A 1 182 ? -6.372 6.773 23.348 1.00 57.69 182 ARG A C 1
ATOM 1418 O O . ARG A 1 182 ? -5.164 6.919 23.155 1.00 57.69 182 ARG A O 1
ATOM 1425 N N . PRO A 1 183 ? -7.107 7.610 24.096 1.00 49.62 183 PRO A N 1
ATOM 1426 C CA . PRO A 1 183 ? -6.488 8.661 24.881 1.00 49.62 183 PRO A CA 1
ATOM 1427 C C . PRO A 1 183 ? -5.448 8.015 25.799 1.00 49.62 183 PRO A C 1
ATOM 1429 O O . PRO A 1 183 ? -5.783 7.178 26.638 1.00 49.62 183 PRO A O 1
ATOM 1432 N N . SER A 1 184 ? -4.184 8.364 25.606 1.00 47.25 184 SER A N 1
ATOM 1433 C CA . SER A 1 184 ? -3.161 8.213 26.634 1.00 47.25 184 SER A CA 1
ATOM 1434 C C . SER A 1 184 ? -2.930 9.598 27.228 1.00 47.25 184 SER A C 1
ATOM 1436 O O . SER A 1 184 ? -3.269 10.599 26.601 1.00 47.25 184 SER A O 1
ATOM 1438 N N . GLU A 1 185 ? -2.321 9.702 28.408 1.00 44.09 185 GLU A N 1
ATOM 1439 C CA . GLU A 1 185 ? -1.935 11.017 28.953 1.00 44.09 185 GLU A CA 1
ATOM 1440 C C . GLU A 1 185 ? -1.021 11.821 27.994 1.00 44.09 185 GLU A C 1
ATOM 1442 O O . GLU A 1 185 ? -0.842 13.021 28.181 1.00 44.09 185 GLU A O 1
ATOM 1447 N N . ALA A 1 186 ? -0.480 11.178 26.946 1.00 41.81 186 ALA A N 1
ATOM 1448 C CA . ALA A 1 186 ? 0.389 11.764 25.932 1.00 41.81 186 ALA A CA 1
ATOM 1449 C C . ALA A 1 186 ? -0.281 12.052 24.569 1.00 41.81 186 ALA A C 1
ATOM 1451 O O . ALA A 1 186 ? 0.342 12.723 23.748 1.00 41.81 186 ALA A O 1
ATOM 1452 N N . LEU A 1 187 ? -1.503 11.570 24.294 1.00 47.25 187 LEU A N 1
ATOM 1453 C CA . LEU A 1 187 ? -2.183 11.781 23.006 1.00 47.25 187 LEU A CA 1
ATOM 1454 C C . LEU A 1 187 ? -3.610 12.320 23.208 1.00 47.25 187 LEU A C 1
ATOM 1456 O O . LEU A 1 187 ? -4.363 11.752 24.004 1.00 47.25 187 LEU A O 1
ATOM 1460 N N . PRO A 1 188 ? -3.999 13.404 22.504 1.00 52.31 188 PRO A N 1
ATOM 1461 C CA . PRO A 1 188 ? -5.317 14.015 22.649 1.00 52.31 188 PRO A CA 1
ATOM 1462 C C . PRO A 1 188 ? -6.434 13.004 22.367 1.00 52.31 188 PRO A C 1
ATOM 1464 O O . PRO A 1 188 ? -6.268 12.070 21.586 1.00 52.31 188 PRO A O 1
ATOM 1467 N N . VAL A 1 189 ? -7.573 13.192 23.039 1.00 54.00 189 VAL A N 1
ATOM 1468 C CA . VAL A 1 189 ? -8.756 12.330 22.933 1.00 54.00 189 VAL A CA 1
ATOM 1469 C C . VAL A 1 189 ? -9.145 12.173 21.463 1.00 54.00 189 VAL A C 1
ATOM 1471 O O . VAL A 1 189 ? -9.632 13.116 20.846 1.00 54.00 189 VAL A O 1
ATOM 1474 N N . PHE A 1 190 ? -8.919 10.987 20.898 1.00 67.56 190 PHE A N 1
ATOM 1475 C CA . PHE A 1 190 ? -9.331 10.688 19.532 1.00 67.56 190 PHE A CA 1
ATOM 1476 C C . PHE A 1 190 ? -10.839 10.460 19.470 1.00 67.56 190 PHE A C 1
ATOM 1478 O O . PHE A 1 190 ? -11.436 9.889 20.386 1.00 67.56 190 PHE A O 1
ATOM 1485 N N . TYR A 1 191 ? -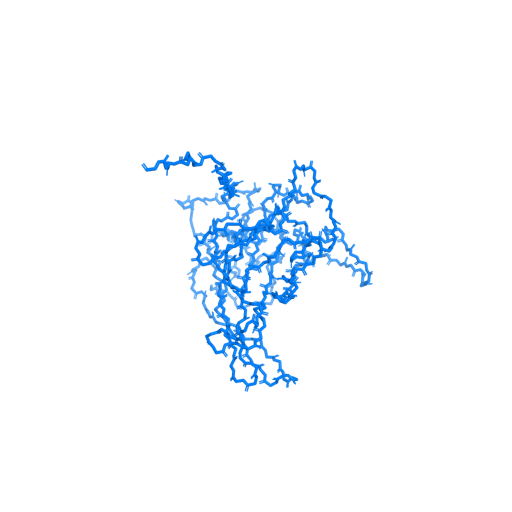11.453 10.891 18.370 1.00 75.06 191 TYR A N 1
ATOM 1486 C CA . TYR A 1 191 ? -12.867 10.655 18.117 1.00 75.06 191 TYR A CA 1
ATOM 1487 C C . TYR A 1 191 ? -13.149 9.150 18.027 1.00 75.06 191 TYR A C 1
ATOM 1489 O O . TYR A 1 191 ? -12.351 8.390 17.471 1.00 75.06 191 TYR A O 1
ATOM 1497 N N . GLU A 1 192 ? -14.291 8.709 18.558 1.00 79.44 192 GLU A N 1
ATOM 1498 C CA . GLU A 1 192 ? -14.709 7.299 18.499 1.00 79.44 192 GLU A CA 1
ATOM 1499 C C . GLU A 1 192 ? -14.923 6.823 17.054 1.00 79.44 192 GLU A C 1
ATOM 1501 O O . GLU A 1 192 ? -14.780 5.634 16.765 1.00 79.44 192 GLU A O 1
ATOM 1506 N N . THR A 1 193 ? -15.267 7.750 16.153 1.00 83.38 193 THR A N 1
ATOM 1507 C CA . THR A 1 193 ? -15.352 7.540 14.705 1.00 83.38 193 THR A CA 1
ATOM 1508 C C . THR A 1 193 ? -14.899 8.775 13.958 1.00 83.38 193 THR A C 1
ATOM 1510 O O . THR A 1 193 ? -14.971 9.888 14.479 1.00 83.38 193 THR A O 1
ATOM 1513 N N . GLY A 1 194 ? -14.488 8.566 12.715 1.00 87.75 194 GLY A N 1
ATOM 1514 C CA . GLY A 1 194 ? -14.214 9.653 11.797 1.00 87.75 194 GLY A CA 1
ATOM 1515 C C . GLY A 1 194 ? -13.249 9.222 10.711 1.00 87.75 194 GLY A C 1
ATOM 1516 O O . GLY A 1 194 ? -13.300 8.083 10.228 1.00 87.75 194 GLY A O 1
ATOM 1517 N N . TRP A 1 195 ? -12.361 10.134 10.339 1.00 87.81 195 TRP A N 1
ATOM 1518 C CA . TRP A 1 195 ? -11.364 9.920 9.302 1.00 87.81 195 TRP A CA 1
ATOM 1519 C C . TRP A 1 195 ? -9.960 10.024 9.861 1.00 87.81 195 TRP A C 1
ATOM 1521 O O . TRP A 1 195 ? -9.660 10.852 10.715 1.00 87.81 195 TRP A O 1
ATOM 1531 N N . PHE A 1 196 ? -9.085 9.177 9.348 1.00 88.62 196 PHE A N 1
ATOM 1532 C CA . PHE A 1 196 ? -7.685 9.156 9.693 1.00 88.62 196 PHE A CA 1
ATOM 1533 C C . PHE A 1 196 ? -6.864 9.476 8.451 1.00 88.62 196 PHE A C 1
ATOM 1535 O O . PHE A 1 196 ? -6.852 8.718 7.480 1.00 88.62 196 PHE A O 1
ATOM 1542 N N . PHE A 1 197 ? -6.208 10.628 8.488 1.00 87.81 197 PHE A N 1
ATOM 1543 C CA . PHE A 1 197 ? -5.229 11.047 7.504 1.00 87.81 197 PHE A CA 1
ATOM 1544 C C . PHE A 1 197 ? -3.848 10.526 7.895 1.00 87.81 197 PHE A C 1
ATOM 1546 O O . PHE A 1 197 ? -3.399 10.746 9.023 1.00 87.81 197 PHE A O 1
ATOM 1553 N N . LEU A 1 198 ? -3.145 9.910 6.948 1.00 86.31 198 LEU A N 1
ATOM 1554 C CA . LEU A 1 198 ? -1.740 9.541 7.092 1.00 86.31 198 LEU A CA 1
ATOM 1555 C C . LEU A 1 198 ? -0.920 10.098 5.940 1.00 86.31 198 LEU A C 1
ATOM 1557 O O . LEU A 1 198 ? -1.279 9.960 4.771 1.00 86.31 198 LEU A O 1
ATOM 1561 N N . ASN A 1 199 ? 0.250 10.630 6.283 1.00 85.38 199 ASN A N 1
ATOM 1562 C CA . ASN A 1 199 ? 1.296 10.950 5.328 1.00 85.38 199 ASN A CA 1
ATOM 1563 C C . ASN A 1 199 ? 2.473 9.991 5.533 1.00 85.38 199 ASN A C 1
ATOM 1565 O O . ASN A 1 199 ? 3.319 10.196 6.405 1.00 85.38 199 ASN A O 1
ATOM 1569 N N . LEU A 1 200 ? 2.500 8.934 4.724 1.00 84.88 200 LEU A N 1
ATOM 1570 C CA . LEU A 1 200 ? 3.490 7.858 4.723 1.00 84.88 200 LEU A CA 1
ATOM 1571 C C . LEU A 1 200 ? 4.693 8.153 3.812 1.00 84.88 200 LEU A C 1
ATOM 1573 O O . LEU A 1 200 ? 5.467 7.245 3.506 1.00 84.88 200 LEU A O 1
ATOM 1577 N N . ASN A 1 201 ? 4.893 9.402 3.398 1.00 79.88 201 ASN A N 1
ATOM 1578 C CA . ASN A 1 201 ? 6.164 9.820 2.809 1.00 79.88 201 ASN A CA 1
ATOM 1579 C C . ASN A 1 201 ? 7.283 9.795 3.865 1.00 79.88 201 ASN A C 1
ATOM 1581 O O . ASN A 1 201 ? 7.014 9.936 5.060 1.00 79.88 201 ASN A O 1
ATOM 1585 N N . THR A 1 202 ? 8.534 9.604 3.438 1.00 69.75 202 THR A N 1
ATOM 1586 C CA . THR A 1 202 ? 9.696 9.456 4.334 1.00 69.75 202 THR A CA 1
ATOM 1587 C C . THR A 1 202 ? 10.700 10.574 4.102 1.00 69.75 202 THR A C 1
ATOM 1589 O O . THR A 1 202 ? 11.190 10.739 2.992 1.00 69.75 202 THR A O 1
ATOM 1592 N N . SER A 1 203 ? 11.096 11.283 5.153 1.00 53.72 203 SER A N 1
ATOM 1593 C CA . SER A 1 203 ? 12.058 12.391 5.067 1.00 53.72 203 SER A CA 1
ATOM 1594 C C . SER A 1 203 ? 13.541 11.981 5.111 1.00 53.72 203 SER A C 1
ATOM 1596 O O . SER A 1 203 ? 14.407 12.852 5.117 1.00 53.72 203 SER A O 1
ATOM 1598 N N . SER A 1 204 ? 13.877 10.684 5.157 1.00 51.72 204 SER A N 1
ATOM 1599 C CA . SER A 1 204 ? 15.275 10.228 5.187 1.00 51.72 204 SER A CA 1
ATOM 1600 C C . SER A 1 204 ? 15.487 8.851 4.540 1.00 51.72 204 SER A C 1
ATOM 1602 O O . SER A 1 204 ? 14.661 7.952 4.676 1.00 51.72 204 SER A O 1
ATOM 1604 N N . GLY A 1 205 ? 16.624 8.676 3.850 1.00 47.34 205 GLY A N 1
ATOM 1605 C CA . GLY A 1 205 ? 17.144 7.359 3.439 1.00 47.34 205 GLY A CA 1
ATOM 1606 C C . GLY A 1 205 ? 16.682 6.806 2.083 1.00 47.34 205 GLY A C 1
ATOM 1607 O O . GLY A 1 205 ? 16.954 5.645 1.788 1.00 47.34 205 GLY A O 1
ATOM 1608 N N . SER A 1 206 ? 16.016 7.604 1.246 1.00 45.59 206 SER A N 1
ATOM 1609 C CA . SER A 1 206 ? 15.620 7.199 -0.107 1.00 45.59 206 SER A CA 1
ATOM 1610 C C . SER A 1 206 ? 16.625 7.650 -1.169 1.00 45.59 206 SER A C 1
ATOM 1612 O O . SER A 1 206 ? 17.136 8.762 -1.092 1.00 45.59 206 SER A O 1
ATOM 1614 N N . VAL A 1 207 ? 16.857 6.824 -2.198 1.00 45.22 207 VAL A N 1
ATOM 1615 C CA . VAL A 1 207 ? 17.608 7.225 -3.409 1.00 45.22 207 VAL A CA 1
ATOM 1616 C C . VAL A 1 207 ? 16.861 8.330 -4.189 1.00 45.22 207 VAL A C 1
ATOM 1618 O O . VAL A 1 207 ? 17.480 9.094 -4.921 1.00 45.22 207 VAL A O 1
ATOM 1621 N N . SER A 1 208 ? 15.548 8.459 -3.959 1.00 52.19 208 SER A N 1
ATOM 1622 C CA . SER A 1 208 ? 14.656 9.541 -4.397 1.00 52.19 208 SER A CA 1
ATOM 1623 C C . SER A 1 208 ? 13.998 10.217 -3.179 1.00 52.19 208 SER A C 1
ATOM 1625 O O . SER A 1 208 ? 13.089 9.685 -2.541 1.00 52.19 208 SER A O 1
ATOM 1627 N N . ASP A 1 209 ? 14.518 11.366 -2.782 1.00 54.12 209 ASP A N 1
ATOM 1628 C CA . ASP A 1 209 ? 14.047 12.182 -1.653 1.00 54.12 209 ASP A CA 1
ATOM 1629 C C . ASP A 1 209 ? 12.673 12.848 -1.946 1.00 54.12 209 ASP A C 1
ATOM 1631 O O . ASP A 1 209 ? 12.450 13.237 -3.095 1.00 54.12 209 ASP A O 1
ATOM 1635 N N . PRO A 1 210 ? 11.751 13.099 -0.985 1.00 59.97 210 PRO A N 1
ATOM 1636 C CA . PRO A 1 210 ? 11.311 12.315 0.184 1.00 59.97 210 PRO A CA 1
ATOM 1637 C C . PRO A 1 210 ? 10.028 11.483 -0.086 1.00 59.97 210 PRO A C 1
ATOM 1639 O O . PRO A 1 210 ? 9.346 11.020 0.837 1.00 59.97 210 PRO A O 1
ATOM 1642 N N . ILE A 1 211 ? 9.613 11.354 -1.346 1.00 68.00 211 ILE A N 1
ATOM 1643 C CA . ILE A 1 211 ? 8.303 10.786 -1.681 1.00 68.00 211 ILE A CA 1
ATOM 1644 C C . ILE A 1 211 ? 8.402 9.270 -1.761 1.00 68.00 211 ILE A C 1
ATOM 1646 O O . ILE A 1 211 ? 9.289 8.715 -2.412 1.00 68.00 211 ILE A O 1
ATOM 1650 N N . LYS A 1 212 ? 7.472 8.600 -1.084 1.00 79.25 212 LYS A N 1
ATOM 1651 C CA . LYS A 1 212 ? 7.351 7.149 -1.095 1.00 79.25 212 LYS A CA 1
ATOM 1652 C C . LYS A 1 212 ? 5.940 6.748 -1.432 1.00 79.25 212 LYS A C 1
ATOM 1654 O O . LYS A 1 212 ? 4.977 7.303 -0.917 1.00 79.25 212 LYS A O 1
ATOM 1659 N N . GLN A 1 213 ? 5.848 5.716 -2.251 1.00 88.12 213 GLN A N 1
ATOM 1660 C CA . GLN A 1 213 ? 4.591 5.049 -2.503 1.00 88.12 213 GLN A CA 1
ATOM 1661 C C . GLN A 1 213 ? 4.229 4.119 -1.344 1.00 88.12 213 GLN A C 1
ATOM 1663 O O . GLN A 1 213 ? 5.079 3.556 -0.640 1.00 88.12 213 GLN A O 1
ATOM 1668 N N . SER A 1 214 ? 2.935 3.947 -1.158 1.00 91.00 214 SER A N 1
ATOM 1669 C CA . SER A 1 214 ? 2.358 3.063 -0.158 1.00 91.00 214 SER A CA 1
ATOM 1670 C C . SER A 1 214 ? 0.994 2.590 -0.638 1.00 91.00 214 SER A C 1
ATOM 1672 O O . SER A 1 214 ? 0.522 3.015 -1.685 1.00 91.00 214 SER A O 1
ATOM 1674 N N . TYR A 1 215 ? 0.374 1.689 0.109 1.00 92.62 215 TYR A N 1
ATOM 1675 C CA . TYR A 1 215 ? -1.015 1.299 -0.068 1.00 92.62 215 TYR A CA 1
ATOM 1676 C C . TYR A 1 215 ? -1.641 1.121 1.307 1.00 92.62 215 TYR A C 1
ATOM 1678 O O . TYR A 1 215 ? -1.017 0.537 2.199 1.00 92.62 215 TYR A O 1
ATOM 1686 N N . LEU A 1 216 ? -2.853 1.636 1.485 1.00 92.88 216 LEU A N 1
ATOM 1687 C CA . LEU A 1 216 ? -3.596 1.522 2.729 1.00 92.88 216 LEU A CA 1
ATOM 1688 C C . LEU A 1 216 ? -4.998 0.997 2.434 1.00 92.88 216 LEU A C 1
ATOM 1690 O O . LEU A 1 216 ? -5.719 1.526 1.594 1.00 92.88 216 LEU A O 1
ATOM 1694 N N . THR A 1 217 ? -5.398 -0.022 3.179 1.00 92.62 217 THR A N 1
ATOM 1695 C CA . THR A 1 217 ? -6.776 -0.514 3.212 1.00 92.62 217 THR A CA 1
ATOM 1696 C C . THR A 1 217 ? -7.191 -0.715 4.660 1.00 92.62 217 THR A C 1
ATOM 1698 O O . THR A 1 217 ? -6.351 -0.952 5.539 1.00 92.62 217 THR A O 1
ATOM 1701 N N . THR A 1 218 ? -8.479 -0.561 4.932 1.00 92.00 218 THR A N 1
ATOM 1702 C CA . THR A 1 218 ? -9.056 -0.791 6.249 1.00 92.00 218 THR A CA 1
ATOM 1703 C C . THR A 1 218 ? -9.935 -2.026 6.241 1.00 92.00 218 THR A C 1
ATOM 1705 O O . THR A 1 218 ? -10.529 -2.400 5.242 1.00 92.00 218 THR A O 1
ATOM 1708 N N . VAL A 1 219 ? -10.011 -2.692 7.382 1.00 91.12 219 VAL A N 1
ATOM 1709 C CA . VAL A 1 219 ? -10.843 -3.865 7.599 1.00 91.12 219 VAL A CA 1
ATOM 1710 C C . VAL A 1 219 ? -11.794 -3.539 8.734 1.00 91.12 219 VAL A C 1
ATOM 1712 O O . VAL A 1 219 ? -11.381 -3.201 9.850 1.00 91.12 219 VAL A O 1
ATOM 1715 N N . HIS A 1 220 ? -13.078 -3.626 8.420 1.00 88.88 220 HIS A N 1
ATOM 1716 C CA . HIS A 1 220 ? -14.190 -3.402 9.325 1.00 88.88 220 HIS A CA 1
ATOM 1717 C C . HIS A 1 220 ? -14.858 -4.737 9.619 1.00 88.88 220 HIS A C 1
ATOM 1719 O O . HIS A 1 220 ? -15.260 -5.446 8.698 1.00 88.88 220 HIS A O 1
ATOM 1725 N N . GLN A 1 221 ? -14.976 -5.086 10.899 1.00 85.75 221 GLN A N 1
ATOM 1726 C CA . GLN A 1 221 ? -15.432 -6.410 11.304 1.00 85.75 221 GLN A CA 1
ATOM 1727 C C . GLN A 1 221 ? -16.537 -6.353 12.364 1.00 85.75 221 GLN A C 1
ATOM 1729 O O . GLN A 1 221 ? -16.535 -5.553 13.303 1.00 85.75 221 GLN A O 1
ATOM 1734 N N . ALA A 1 222 ? -17.503 -7.247 12.182 1.00 81.31 222 ALA A N 1
ATOM 1735 C CA . ALA A 1 222 ? -18.451 -7.678 13.188 1.00 81.31 222 ALA A CA 1
ATOM 1736 C C . ALA A 1 222 ? -18.009 -9.073 13.639 1.00 81.31 222 ALA A C 1
ATOM 1738 O O . ALA A 1 222 ? -18.078 -10.035 12.869 1.00 81.31 222 ALA A O 1
ATOM 1739 N N . SER A 1 223 ? -17.487 -9.167 14.863 1.00 74.00 223 SER A N 1
ATOM 1740 C CA . SER A 1 223 ? -16.908 -10.401 15.403 1.00 74.00 223 SER A CA 1
ATOM 1741 C C . SER A 1 223 ? -17.833 -11.607 15.194 1.00 74.00 223 SER A C 1
ATOM 1743 O O . SER A 1 223 ? -19.017 -11.545 15.526 1.00 74.00 223 SER A O 1
ATOM 1745 N N . GLY A 1 224 ? -17.299 -12.679 14.601 1.00 70.06 224 GLY A N 1
ATOM 1746 C CA . GLY A 1 224 ? -18.022 -13.929 14.341 1.00 70.06 224 GLY A CA 1
ATOM 1747 C C . GLY A 1 224 ? -19.164 -13.847 13.321 1.00 70.06 224 GLY A C 1
ATOM 1748 O O . GLY A 1 224 ? -19.932 -14.798 13.225 1.00 70.06 224 GLY A O 1
ATOM 1749 N N . THR A 1 225 ? -19.320 -12.734 12.591 1.00 75.38 225 THR A N 1
ATOM 1750 C CA . THR A 1 225 ? -20.421 -12.572 11.623 1.00 75.38 225 THR A CA 1
ATOM 1751 C C . THR A 1 225 ? -19.924 -12.222 10.225 1.00 75.38 225 THR A C 1
ATOM 1753 O O . THR A 1 225 ? -20.197 -12.953 9.279 1.00 75.38 225 THR A O 1
ATOM 1756 N N . PHE A 1 226 ? -19.213 -11.101 10.072 1.00 75.62 226 PHE A N 1
ATOM 1757 C CA . PHE A 1 226 ? -18.710 -10.649 8.774 1.00 75.62 226 PHE A CA 1
ATOM 1758 C C . PHE A 1 226 ? -17.511 -9.713 8.928 1.00 75.62 226 PHE A C 1
ATOM 1760 O O . PHE A 1 226 ? -17.319 -9.071 9.963 1.00 75.62 226 PHE A O 1
ATOM 1767 N N . SER A 1 227 ? -16.715 -9.617 7.869 1.00 82.12 227 SER A N 1
ATOM 1768 C CA . SER A 1 227 ? -15.621 -8.660 7.743 1.00 82.12 227 SER A CA 1
ATOM 1769 C C . SER A 1 227 ? -15.571 -8.131 6.316 1.00 82.12 227 SER A C 1
ATOM 1771 O O . SER A 1 227 ? -15.838 -8.873 5.370 1.00 82.12 227 SER A O 1
ATOM 1773 N N . VAL A 1 228 ? -15.279 -6.843 6.168 1.00 82.88 228 VAL A N 1
ATOM 1774 C CA . VAL A 1 228 ? -15.267 -6.140 4.882 1.00 82.88 228 VAL A CA 1
ATOM 1775 C C . VAL A 1 228 ? -14.013 -5.278 4.797 1.00 82.88 228 VAL A C 1
ATOM 1777 O O . VAL A 1 228 ? -13.717 -4.521 5.726 1.00 82.88 228 VAL A O 1
ATOM 1780 N N . GLY A 1 229 ? -13.286 -5.409 3.686 1.00 81.88 229 GLY A N 1
ATOM 1781 C CA . GLY A 1 229 ? -12.235 -4.477 3.297 1.00 81.88 229 GLY A CA 1
ATOM 1782 C C . GLY A 1 229 ? -12.837 -3.187 2.741 1.00 81.88 229 GLY A C 1
ATOM 1783 O O . GLY A 1 229 ? -13.805 -3.222 1.984 1.00 81.88 229 GLY A O 1
ATOM 1784 N N . PHE A 1 230 ? -12.283 -2.050 3.139 1.00 84.75 230 PHE A N 1
ATOM 1785 C CA . PHE A 1 230 ? -12.601 -0.740 2.598 1.00 84.75 230 PHE A CA 1
ATOM 1786 C C . PHE A 1 230 ? -11.293 -0.076 2.160 1.00 84.75 230 PHE A C 1
ATOM 1788 O O . PHE A 1 230 ? -10.446 0.214 3.013 1.00 84.75 230 PHE A O 1
ATOM 1795 N N . PRO A 1 231 ? -11.107 0.200 0.859 1.00 83.31 231 PRO A N 1
ATOM 1796 C CA . PRO A 1 231 ? -9.903 0.871 0.403 1.00 83.31 231 PRO A CA 1
ATOM 1797 C C . PRO A 1 231 ? -9.839 2.277 1.005 1.00 83.31 231 PRO A C 1
ATOM 1799 O O . PRO A 1 231 ? -10.846 2.991 1.081 1.00 83.31 231 PRO A O 1
ATOM 1802 N N . ALA A 1 232 ? -8.648 2.687 1.443 1.00 90.81 232 ALA A N 1
ATOM 1803 C CA . ALA A 1 232 ? -8.431 4.074 1.819 1.00 90.81 232 ALA A CA 1
ATOM 1804 C C . ALA A 1 232 ? -8.414 4.955 0.562 1.00 90.81 232 ALA A C 1
ATOM 1806 O O . ALA A 1 232 ? -8.091 4.513 -0.540 1.00 90.81 232 ALA A O 1
ATOM 1807 N N . ILE A 1 233 ? -8.747 6.228 0.734 1.00 91.00 233 ILE A N 1
ATOM 1808 C CA . ILE A 1 233 ? -8.737 7.211 -0.343 1.00 91.00 233 ILE A CA 1
ATOM 1809 C C . ILE A 1 233 ? -7.310 7.733 -0.487 1.00 91.00 233 ILE A C 1
ATOM 1811 O O . ILE A 1 233 ? -6.762 8.312 0.454 1.00 91.00 233 ILE A O 1
ATOM 1815 N N . GLY A 1 234 ? -6.714 7.534 -1.661 1.00 88.75 234 GLY A N 1
ATOM 1816 C CA . GLY A 1 234 ? -5.444 8.160 -2.010 1.00 88.75 234 GLY A CA 1
ATOM 1817 C C . GLY A 1 234 ? -5.638 9.650 -2.290 1.00 88.75 234 GLY A C 1
ATOM 1818 O O . GLY A 1 234 ? -6.502 10.020 -3.080 1.00 88.75 234 GLY A O 1
ATOM 1819 N N . LEU A 1 235 ? -4.856 10.513 -1.637 1.00 82.69 235 LEU A N 1
ATOM 1820 C CA . LEU A 1 235 ? -4.999 11.976 -1.730 1.00 82.69 235 LEU A CA 1
ATOM 1821 C C . LEU A 1 235 ? -4.008 12.631 -2.713 1.00 82.69 235 LEU A C 1
ATOM 1823 O O . LEU A 1 235 ? -3.617 13.781 -2.530 1.00 82.69 235 LEU A O 1
ATOM 1827 N N . GLY A 1 236 ? -3.579 11.893 -3.735 1.00 72.62 236 GLY A N 1
ATOM 1828 C CA . GLY A 1 236 ? -2.629 12.342 -4.756 1.00 72.62 236 GLY A CA 1
ATOM 1829 C C . GLY A 1 236 ? -1.950 11.153 -5.428 1.00 72.62 236 GLY A C 1
ATOM 1830 O O . GLY A 1 236 ? -2.451 10.033 -5.341 1.00 72.62 236 GLY A O 1
ATOM 1831 N N . SER A 1 237 ? -0.790 11.392 -6.026 1.00 64.81 237 SER A N 1
ATOM 1832 C CA . SER A 1 237 ? 0.166 10.379 -6.487 1.00 64.81 237 SER A CA 1
ATOM 1833 C C . SER A 1 237 ? 1.554 10.662 -5.895 1.00 64.81 237 SER A C 1
ATOM 1835 O O . SER A 1 237 ? 1.829 11.780 -5.464 1.00 64.81 237 SER A O 1
ATOM 1837 N N . ALA A 1 238 ? 2.479 9.693 -5.886 1.00 60.81 238 ALA A N 1
ATOM 1838 C CA . ALA A 1 238 ? 3.888 9.992 -5.577 1.00 60.81 238 ALA A CA 1
ATOM 1839 C C . ALA A 1 238 ? 4.539 10.939 -6.614 1.00 60.81 238 ALA A C 1
ATOM 1841 O O . ALA A 1 238 ? 5.648 11.434 -6.418 1.00 60.81 238 ALA A O 1
ATOM 1842 N N . LEU A 1 239 ? 3.837 11.222 -7.709 1.00 64.62 239 LEU A N 1
ATOM 1843 C CA . LEU A 1 239 ? 4.181 12.259 -8.678 1.00 64.62 239 LEU A CA 1
ATOM 1844 C C . LEU A 1 239 ? 3.857 13.668 -8.182 1.00 64.62 239 LEU A C 1
ATOM 1846 O O . LEU A 1 239 ? 4.527 14.629 -8.571 1.00 64.62 239 LEU A O 1
ATOM 1850 N N . ASP A 1 240 ? 2.876 13.796 -7.291 1.00 58.78 240 ASP A N 1
ATOM 1851 C CA . ASP A 1 240 ? 2.500 15.062 -6.681 1.00 58.78 240 ASP A CA 1
ATOM 1852 C C . ASP A 1 240 ? 3.506 15.370 -5.579 1.00 58.78 240 ASP A C 1
ATOM 1854 O O . ASP A 1 240 ? 3.369 14.964 -4.423 1.00 58.78 240 ASP A O 1
ATOM 1858 N N . LYS A 1 241 ? 4.568 16.091 -5.953 1.00 48.12 241 LYS A N 1
ATOM 1859 C CA . LYS A 1 241 ? 5.747 16.309 -5.101 1.00 48.12 241 LYS A CA 1
ATOM 1860 C C . LYS A 1 241 ? 5.490 17.036 -3.777 1.00 48.12 241 LYS A C 1
ATOM 1862 O O . LYS A 1 241 ? 6.397 17.175 -2.959 1.00 48.12 241 LYS A O 1
ATOM 1867 N N . THR A 1 242 ? 4.255 17.461 -3.541 1.00 48.31 242 THR A N 1
ATOM 1868 C CA . THR A 1 242 ? 3.815 18.163 -2.340 1.00 48.31 242 THR A CA 1
ATOM 1869 C C . THR A 1 242 ? 2.325 17.929 -2.125 1.00 48.31 242 THR A C 1
ATOM 1871 O O . THR A 1 242 ? 1.505 18.461 -2.866 1.00 48.31 242 THR A O 1
ATOM 1874 N N . PHE A 1 243 ? 1.976 17.208 -1.059 1.00 43.91 243 PHE A N 1
ATOM 1875 C CA . PHE A 1 243 ? 0.641 17.247 -0.466 1.00 43.91 243 PHE A CA 1
ATOM 1876 C C . PHE A 1 243 ? 0.769 17.718 0.986 1.00 43.91 243 PHE A C 1
ATOM 1878 O O . PHE A 1 243 ? 1.323 17.010 1.833 1.00 43.91 243 PHE A O 1
ATOM 1885 N N . THR A 1 244 ? 0.279 18.927 1.265 1.00 47.09 244 THR A N 1
ATOM 1886 C CA . THR A 1 244 ? 0.309 19.539 2.599 1.00 47.09 244 THR A CA 1
ATOM 1887 C C . THR A 1 244 ? -1.119 19.744 3.077 1.00 47.09 244 THR A C 1
ATOM 1889 O O . THR A 1 244 ? -1.878 20.488 2.463 1.00 47.09 244 THR A O 1
ATOM 1892 N N . VAL A 1 245 ? -1.475 19.128 4.204 1.00 44.28 245 VAL A N 1
ATOM 1893 C CA . VAL A 1 245 ? -2.713 19.462 4.913 1.00 44.28 245 VAL A CA 1
ATOM 1894 C C . VAL A 1 245 ? -2.442 20.715 5.738 1.00 44.28 245 VAL A C 1
ATOM 1896 O O . VAL A 1 245 ? -1.798 20.654 6.784 1.00 44.28 245 VAL A O 1
ATOM 1899 N N . THR A 1 246 ? -2.903 21.870 5.267 1.00 38.69 246 THR A N 1
ATOM 1900 C CA . THR A 1 246 ? -2.985 23.077 6.095 1.00 38.69 246 THR A CA 1
ATOM 1901 C C . THR A 1 246 ? -4.138 22.925 7.073 1.00 38.69 246 THR A C 1
ATOM 1903 O O . THR A 1 246 ? -5.298 23.077 6.701 1.00 38.69 246 THR A O 1
ATOM 1906 N N . THR A 1 247 ? -3.830 22.656 8.339 1.00 38.62 247 THR A N 1
ATOM 1907 C CA . THR A 1 247 ? -4.772 22.939 9.421 1.00 38.62 247 THR A CA 1
ATOM 1908 C C . THR A 1 247 ? -4.845 24.455 9.554 1.00 38.62 247 THR A C 1
ATOM 1910 O O . THR A 1 247 ? -3.858 25.082 9.949 1.00 38.62 247 THR A O 1
ATOM 1913 N N . ALA A 1 248 ? -5.972 25.070 9.193 1.00 32.81 248 ALA A N 1
ATOM 1914 C CA . ALA A 1 248 ? -6.203 26.452 9.588 1.00 32.81 248 ALA A CA 1
ATOM 1915 C C . ALA A 1 248 ? -6.119 26.511 11.126 1.00 32.81 248 ALA A C 1
ATOM 1917 O O . ALA A 1 248 ? -6.709 25.648 11.786 1.00 32.81 248 ALA A O 1
ATOM 1918 N N . PRO A 1 249 ? -5.372 27.454 11.727 1.00 33.44 249 PRO A N 1
ATOM 1919 C CA . PRO A 1 249 ? -5.500 27.676 13.155 1.00 33.44 249 PRO A CA 1
ATOM 1920 C C . PRO A 1 249 ? -6.969 28.004 13.434 1.00 33.44 249 PRO A C 1
ATOM 1922 O O . PRO A 1 249 ? -7.555 28.846 12.756 1.00 33.44 249 PRO A O 1
ATOM 1925 N N . LEU A 1 250 ? -7.573 27.312 14.402 1.00 35.41 250 LEU A N 1
ATOM 1926 C CA . LEU A 1 250 ? -8.825 27.755 15.003 1.00 35.41 250 LEU A CA 1
ATOM 1927 C C . LEU A 1 250 ? -8.607 29.202 15.452 1.00 35.41 250 LEU A C 1
ATOM 1929 O O . LEU A 1 250 ? -7.861 29.448 16.401 1.00 35.41 250 LEU A O 1
ATOM 1933 N N . ASP A 1 251 ? -9.214 30.159 14.754 1.00 29.53 251 ASP A N 1
ATOM 1934 C CA . ASP A 1 251 ? -9.289 31.533 15.226 1.00 29.53 251 ASP A CA 1
ATOM 1935 C C . ASP A 1 251 ? -10.115 31.510 16.518 1.00 29.53 251 ASP A C 1
ATOM 1937 O O . ASP A 1 251 ? -11.344 31.484 16.509 1.00 29.53 251 ASP A O 1
ATOM 1941 N N . VAL A 1 252 ? -9.434 31.523 17.667 1.00 38.94 252 VAL A N 1
ATOM 1942 C CA . VAL A 1 252 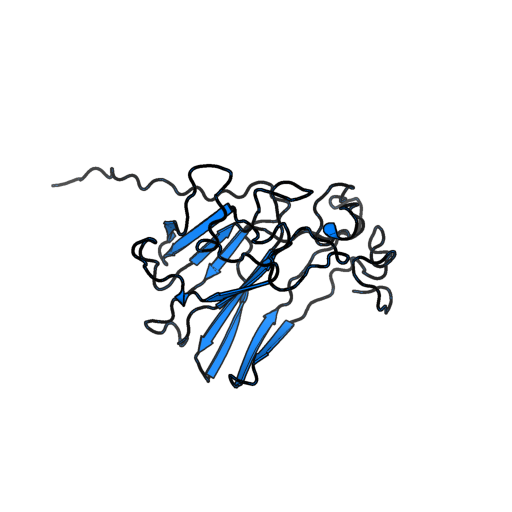? -10.036 31.662 19.008 1.00 38.94 252 VAL A CA 1
ATOM 1943 C C . VAL A 1 252 ? -10.545 33.101 19.237 1.00 38.94 252 VAL A C 1
ATOM 1945 O O . VAL A 1 252 ? -10.690 33.561 20.361 1.00 38.94 252 VAL A O 1
ATOM 1948 N N . ASN A 1 253 ? -10.854 33.839 18.170 1.00 32.59 253 ASN A N 1
ATOM 1949 C CA . ASN A 1 253 ? -11.385 35.196 18.222 1.00 32.59 253 ASN A CA 1
ATOM 1950 C C . ASN A 1 253 ? -12.588 35.343 17.287 1.00 32.59 253 ASN A C 1
ATOM 1952 O O . ASN A 1 253 ? -12.604 36.192 16.399 1.00 32.59 253 ASN A O 1
ATOM 1956 N N . LEU A 1 254 ? -13.640 34.557 17.520 1.00 33.41 254 LEU A N 1
ATOM 1957 C CA . LEU A 1 254 ? -14.969 35.043 17.164 1.00 33.41 254 LEU A CA 1
ATOM 1958 C C . LEU A 1 254 ? -15.331 36.131 18.187 1.00 33.41 254 LEU A C 1
ATOM 1960 O O . LEU A 1 254 ? -15.340 35.841 19.390 1.00 33.41 254 LEU A O 1
ATOM 1964 N N . PRO A 1 255 ? -15.585 37.386 17.768 1.00 33.00 255 PRO A N 1
ATOM 1965 C CA . PRO A 1 255 ? -16.054 38.402 18.688 1.00 33.00 255 PRO A CA 1
ATOM 1966 C C . PRO A 1 255 ? -17.367 37.917 19.293 1.00 33.00 255 PRO A C 1
ATOM 1968 O O . PRO A 1 255 ? -18.307 37.528 18.603 1.00 33.00 255 PRO A O 1
ATOM 1971 N N . ARG A 1 256 ? -17.387 37.909 20.623 1.00 37.69 256 ARG A N 1
ATOM 1972 C CA . ARG A 1 256 ? -18.566 37.663 21.437 1.00 37.69 256 ARG A CA 1
ATOM 1973 C C . ARG A 1 256 ? -19.561 38.788 21.160 1.00 37.69 256 ARG A C 1
ATOM 1975 O O . ARG A 1 256 ? -19.525 39.810 21.838 1.00 37.69 256 ARG A O 1
ATOM 1982 N N . GLU A 1 257 ? -20.422 38.620 20.165 1.00 38.97 257 GLU A N 1
ATOM 1983 C CA . GLU A 1 257 ? -21.606 39.462 20.060 1.00 38.97 257 GLU A CA 1
ATOM 1984 C C . GLU A 1 257 ? -22.612 39.012 21.121 1.00 38.97 257 GLU A C 1
ATOM 1986 O O . GLU A 1 257 ? -23.190 37.928 21.073 1.00 38.97 257 GLU A O 1
ATOM 1991 N N . ALA A 1 258 ? -22.738 39.857 22.137 1.00 37.69 258 ALA A N 1
ATOM 1992 C CA . ALA A 1 258 ? -23.900 39.990 22.998 1.00 37.69 258 ALA A CA 1
ATOM 1993 C C . ALA A 1 258 ? -23.977 41.472 23.407 1.00 37.69 258 ALA A C 1
ATOM 1995 O O . ALA A 1 258 ? -22.919 42.100 23.559 1.00 37.69 258 ALA A O 1
ATOM 1996 N N . PRO A 1 259 ? -25.171 42.039 23.643 1.00 44.88 259 PRO A N 1
ATOM 1997 C CA . PRO A 1 259 ? -26.464 41.379 23.844 1.00 44.88 259 PRO A CA 1
ATOM 1998 C C . PRO A 1 259 ? -27.471 41.532 22.695 1.00 44.88 259 PRO A C 1
ATOM 2000 O O . PRO A 1 259 ? -27.426 42.556 21.978 1.00 44.88 259 PRO A O 1
#

Radius of gyration: 20.71 Å; chains: 1; bounding box: 46×62×55 Å

Sequence (259 aa):
VVNDCSLLFPGNPGYFGDGGTGIASNLNAIWGDYFLVDPAADLAHGDSLVHVEAYSSVQEGFWEPGDYTFYGRYHSFDARDNREPLTGTWLARYFTAEPPRGGFTTPTTFLCWRDSGLNDSFFFTCGTFPNPYPLSQNGGAFFDEQENPTLGMSFPFSPIPVALDLLYCPGATFRLSSSVFRPSEALPVFYETGWFFLNLNTSSGSVSDPIKQSYLTTVHQASGTFSVGFPAIGLGSALDKTFTVTTAPLDVNLPREAP

Secondary structure (DSSP, 8-state):
-BSS-----TTSBTTB-GGGTSSB-S------EEEEEETTTTEEEEEEPPP--B--SGGGTPPPTTS--TTGGGTTT-STT-BPPPPSEEEEEEE-SSS-BTTB-SPPEEEEEE--S--TT----TTSPPTTPSPP-SEEEEE-TT--EEEEE--SSSSPP--GGG-S--SSEEEEEGGG-SPBTTB----SEEEEEEE---SSS-SS-S---EEEEEEEEETTTEEEEEEPEE-S-TTSS----------S-------

pLDDT: mean 75.93, std 16.86, range [29.53, 93.88]

=== Feature glossary ===
Annotated list of the representations used here:

Nearest PDB structures. The Foldseek neighbor list gives the closest experimentally determined structures in the PDB, ranked by structural alignment. TM-score near 1 means near-identical fold; near 0.3 means only rough topology match. This is how one finds what a novel AlphaFold prediction most resembles in the solved-structure universe.

Foldseek 3Di. Foldseek's 3Di representation compresses backbone geometry into a per-residue letter drawn from a learned twenty-state alphabet. It captures the tertiary interaction pattern around each residue — which residues are packed against it in space, regardless of where they are in sequence.

Radius of gyration, Cα contacts, bounding box. Radius of gyration (Rg) is the root-mean-square distance of Cα atoms from their centroid — a single number for overall size and compactness. A globular domain of N residues has Rg ≈ 2.2·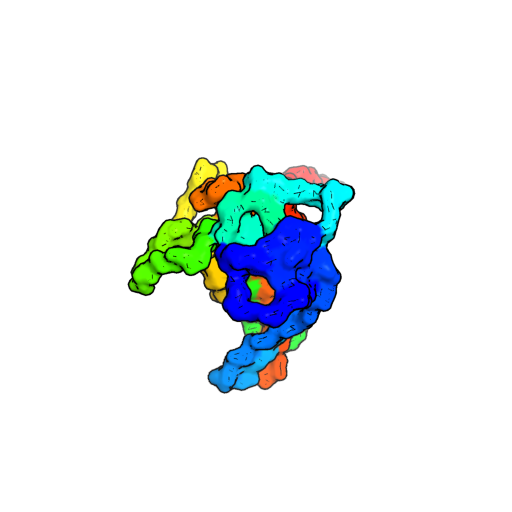N^0.38 Å; an extended or disordered chain has a much larger Rg. The Cα contact count is the number of residue pairs whose Cα atoms are within 8 Å and are more than four positions apart in sequence — a standard proxy for tertiary packing density. The bounding box is the smallest axis-aligned box enclosing all Cα atoms.

InterPro / GO / CATH / organism. The annotation block draws on four external resources. InterPro: which protein families and domains the sequence belongs to. GO: standardized terms for what the protein does, what process it participates in, and where in the cell it acts. CATH: which structural fold it has in the CATH hierarchy. Organism: the species of origin.

mmCIF coordinates. The mmCIF block holds the 3D Cartesian coordinates of each backbone atom (N, Cα, C, O) in ångströms. mmCIF is the PDB's canonical archive format — a tagged-loop text representation of the atomic model.

pLDDT. pLDDT is the predicted lDDT-Cα score: AlphaFold's confidence that the local environment of each residue (all inter-atomic distances within 15 Å) is correctly placed. It is a per-residue number between 0 and 100, with higher meaning more reliable.

Backbone torsions (φ/ψ). φ (phi) and ψ (psi) are the two rotatable backbone dihedrals per residue: φ is the C(i-1)–N–Cα–C torsion, ψ is the N–Cα–C–N(i+1) torsion, both in degrees on (−180°, 180°]. α-helical residues cluster near (−60°, −45°); β-strand residues near (−120°, +130°). A Ramachandran plot is simply a scatter of (φ, ψ) for every residue.

B-factor. For experimental (PDB) structures, the B-factor (temperature factor) quantifies the positional spread of each atom in the crystal — a combination of thermal vibration and static disorder — in units of Å². High B-factors mark flexible loops or poorly resolved regions; low B-factors mark the rigid, well-ordered core.

Secondary structure (3-state, P-SEA). SS3 is a coarse helix/strand/coil call (letters a/b/c) made by the P-SEA algorithm from inter-Cα distances and dihedrals. It is less detailed than DSSP but needs only Cα positions.

Predicted aligned error. Predicted aligned error is AlphaFold's pairwise confidence. Unlike pLDDT (per-residue), PAE is per-residue-pair and captures whether two parts of the structure are correctly placed relative to each other. Units are ångströms of expected positional error.

Solvent-accessible surface area. Solvent-accessible surface area (SASA) is the area in Å² traced out by the centre of a 1.4 Å probe sphere (a water molecule) rolled over the protein's van der Waals surface (Shrake–Rupley / Lee–Richards construction). Buried residues have near-zero SASA; fully exposed residues can exceed 200 Å². The total SASA scales roughly with the number of surface residues.

Secondary structure (8-state, DSSP). The SS8 string is DSSP's per-residue secondary-structure call. α-helix (H) means an i→i+4 H-bond ladder; β-strand (E) means the residue participates in a β-sheet; 3₁₀ (G) and π (I) are tighter and wider helices; T/S are turns/bends; '-' is loop.

Rendered structure images. Structure images are PyMOL renders from six orthogonal camera directions. Cartoon representation draws helices as coils and strands as arrows; sticks shows the backbone as bonds; surface shows the solvent-excluded envelope. Rainbow coloring maps sequence position to hue (blue→red, N→C); chain coloring assigns a distinct color per polypeptide.

Sequence. The amino-acid sequence is the protein's primary structure: the linear order of residues from the N-terminus to the C-terminus, written in one-letter code. Everything else here — the 3D coordinates, the secondary structure, the domain annotations — is ultimately a consequence of this string.

Contact-map, Ramachandran, and PAE plots. Three diagnostic plots accompany the record. The Cα contact map visualizes the tertiary structure as a 2D adjacency matrix (8 Å cutoff, sequence-local contacts suppressed). The Ramachandran plot shows the distribution of backbone (φ, ψ) torsions, with points in the α and β basins reflecting secondary structure content. The PAE plot shows AlphaFold's inter-residue confidence as a color matrix.